Protein AF-A0AAQ0S5U0-F1 (afdb_monomer_lite)

Organism: NCBI:txid2282419

InterPro domains:
  IPR043073 Baseplate protein Gp16, domain D4 [G3DSA:3.55.50.50] (1-80)
  IPR048782 Phage tail base-plate attachment protein, C-terminal barrel domain [PF20955] (88-243)
  IPR048783 Phage tail base-plate attachment protein, C-terminal insertion domain [PF20953] (105-188)
  IPR048784 Phage tail base-plate attachment protein, N0 domain [PF20954] (1-86)

Sequence (246 aa):
NSGIINYLIDPNKNNLMSYGYFFDSSIFAGKATINRKAETSSAHDVAKRIFSKVQFQPTTTIQHAPSETDPRNLLFINFASRNWNRKRITTRVDIKQSVTMDTETIVERSAYNFAVVFVKNKATDDYTDPPKMYTAKNNGDVIDYSTYHGDGTDLPDVRTTKTLFYDRDDHGNPPELSTIKVEISPSTIVTRLFFNQNELFPLYVNDLVDIWYEGKLYSGYIADRVKTEFNDRLIFVGSGDKPNVI

Structure (mmCIF, N/CA/C/O backbone):
data_AF-A0AAQ0S5U0-F1
#
_entry.id   AF-A0AAQ0S5U0-F1
#
loop_
_atom_site.group_PDB
_atom_site.id
_atom_site.type_symbol
_atom_site.label_atom_id
_atom_site.label_alt_id
_atom_site.label_comp_id
_atom_site.label_asym_id
_atom_site.label_entity_id
_atom_site.label_seq_id
_atom_site.pdbx_PDB_ins_code
_atom_site.Cartn_x
_atom_site.Cartn_y
_atom_site.Cartn_z
_atom_site.occupancy
_atom_site.B_iso_or_equiv
_atom_site.auth_seq_id
_atom_site.auth_comp_id
_atom_site.auth_asym_id
_atom_site.auth_atom_id
_atom_site.pdbx_PDB_model_num
ATOM 1 N N . ASN A 1 1 ? 5.956 10.544 -4.839 1.00 94.12 1 ASN A N 1
ATOM 2 C CA . ASN A 1 1 ? 4.486 10.454 -4.674 1.00 94.12 1 ASN A CA 1
ATOM 3 C C . ASN A 1 1 ? 3.805 11.814 -4.769 1.00 94.12 1 ASN A C 1
ATOM 5 O O . ASN A 1 1 ? 2.781 11.898 -5.432 1.00 94.12 1 ASN A O 1
ATOM 9 N N . SER A 1 2 ? 4.384 12.873 -4.189 1.00 94.81 2 SER A N 1
ATOM 10 C CA . SER A 1 2 ? 3.817 14.236 -4.186 1.00 94.81 2 SER A CA 1
ATOM 11 C C . SER A 1 2 ? 3.354 14.733 -5.567 1.00 94.81 2 SER A C 1
ATOM 13 O O . SER A 1 2 ? 2.211 15.149 -5.711 1.00 94.81 2 SER A O 1
ATOM 15 N N . GLY A 1 3 ? 4.164 14.558 -6.622 1.00 96.75 3 GLY A N 1
ATOM 16 C CA . GLY A 1 3 ? 3.761 14.945 -7.984 1.00 96.75 3 GLY A CA 1
ATOM 17 C C . GLY A 1 3 ? 2.465 14.281 -8.477 1.00 96.75 3 GLY A C 1
ATOM 18 O O . GLY A 1 3 ? 1.673 14.923 -9.160 1.00 96.75 3 GLY A O 1
ATOM 19 N N . ILE A 1 4 ? 2.202 13.029 -8.083 1.00 96.94 4 ILE A N 1
ATOM 20 C CA . ILE A 1 4 ? 0.953 12.337 -8.429 1.00 96.94 4 ILE A CA 1
ATOM 21 C C . ILE A 1 4 ? -0.210 12.870 -7.585 1.00 96.94 4 ILE A C 1
ATOM 23 O O . ILE A 1 4 ? -1.289 13.080 -8.124 1.00 96.94 4 ILE A O 1
ATOM 27 N N . ILE A 1 5 ? -0.006 13.139 -6.292 1.00 97.75 5 ILE A N 1
ATOM 28 C CA . ILE A 1 5 ? -1.049 13.715 -5.424 1.00 97.75 5 ILE A CA 1
ATOM 29 C C . ILE A 1 5 ? -1.490 15.090 -5.938 1.00 97.75 5 ILE A C 1
ATOM 31 O O . ILE A 1 5 ? -2.686 15.325 -6.091 1.00 97.75 5 ILE A O 1
ATOM 35 N N . ASN A 1 6 ? -0.539 15.951 -6.306 1.00 96.94 6 ASN A N 1
ATOM 36 C CA . ASN A 1 6 ? -0.829 17.266 -6.883 1.00 96.94 6 ASN A CA 1
ATOM 37 C C . ASN A 1 6 ? -1.562 17.149 -8.227 1.00 96.94 6 ASN A C 1
ATOM 39 O O . ASN A 1 6 ? -2.394 17.987 -8.560 1.00 96.94 6 ASN A O 1
ATOM 43 N N . TYR A 1 7 ? -1.263 16.108 -9.010 1.00 97.38 7 TYR A N 1
ATOM 44 C CA . TYR A 1 7 ? -1.996 15.827 -10.239 1.00 97.38 7 TYR A CA 1
ATOM 45 C C . TYR A 1 7 ? -3.428 15.340 -9.962 1.00 97.38 7 TYR A C 1
ATOM 47 O O . TYR A 1 7 ? -4.340 15.763 -10.669 1.00 97.38 7 TYR A O 1
ATOM 55 N N . LEU A 1 8 ? -3.627 14.482 -8.957 1.00 97.00 8 LEU A N 1
ATOM 56 C CA . LEU A 1 8 ? -4.920 13.882 -8.610 1.00 97.00 8 LEU A CA 1
ATOM 57 C C . LEU A 1 8 ? -5.897 14.866 -7.951 1.00 97.00 8 LEU A C 1
ATOM 59 O O . LEU A 1 8 ? -7.104 14.743 -8.148 1.00 97.00 8 LEU A O 1
ATOM 63 N N . ILE A 1 9 ? -5.413 15.812 -7.145 1.00 97.25 9 ILE A N 1
ATOM 64 C CA . ILE A 1 9 ? -6.266 16.743 -6.393 1.00 97.25 9 ILE A CA 1
ATOM 65 C C . ILE A 1 9 ? -6.198 18.123 -7.043 1.00 97.25 9 ILE A C 1
ATOM 67 O O . ILE A 1 9 ? -5.406 18.978 -6.654 1.00 97.25 9 ILE A O 1
ATOM 71 N N . ASP A 1 10 ? -7.039 18.320 -8.056 1.00 97.75 10 ASP A N 1
ATOM 72 C CA . ASP A 1 10 ? -7.091 19.545 -8.847 1.00 97.75 10 ASP A CA 1
ATOM 73 C C . ASP A 1 10 ? -8.544 19.843 -9.260 1.00 97.75 10 ASP A C 1
ATOM 75 O O . ASP A 1 10 ? -9.128 19.087 -10.048 1.00 97.75 10 ASP A O 1
ATOM 79 N N . PRO A 1 11 ? -9.148 20.936 -8.760 1.00 97.19 11 PRO A N 1
ATOM 80 C CA . PRO A 1 11 ? -10.531 21.284 -9.076 1.00 97.19 11 PRO A CA 1
ATOM 81 C C . PRO A 1 11 ? -10.760 21.612 -10.559 1.00 97.19 11 PRO A C 1
ATOM 83 O O . PRO A 1 11 ? -11.903 21.600 -10.998 1.00 97.19 11 PRO A O 1
ATOM 86 N N . ASN A 1 12 ? -9.709 21.870 -11.347 1.00 97.94 12 ASN A N 1
ATOM 87 C CA . ASN A 1 12 ? -9.843 22.127 -12.785 1.00 97.94 12 ASN A CA 1
ATOM 88 C C . ASN A 1 12 ? -9.962 20.842 -13.619 1.00 97.94 12 ASN A C 1
ATOM 90 O O . ASN A 1 12 ? -10.284 20.908 -14.803 1.00 97.94 12 ASN A O 1
ATOM 94 N N . LYS A 1 13 ? -9.670 19.679 -13.023 1.00 97.50 13 LYS A N 1
ATOM 95 C CA . LYS A 1 13 ? -9.747 18.364 -13.684 1.00 97.50 13 LYS A CA 1
ATOM 96 C C . LYS A 1 13 ? -10.803 17.456 -13.065 1.00 97.50 13 LYS A C 1
ATOM 98 O O . LYS A 1 13 ? -11.328 16.579 -13.745 1.00 97.50 13 LYS A O 1
ATOM 103 N N . ASN A 1 14 ? -11.068 17.621 -11.773 1.00 97.62 14 ASN A N 1
ATOM 104 C CA . ASN A 1 14 ? -11.915 16.715 -11.015 1.00 97.62 14 ASN A CA 1
ATOM 105 C C . ASN A 1 14 ? -13.404 17.011 -11.212 1.00 97.62 14 ASN A C 1
ATOM 107 O O . ASN A 1 14 ? -13.822 18.159 -11.316 1.00 97.62 14 ASN A O 1
ATOM 111 N N . ASN A 1 15 ? -14.222 15.958 -11.159 1.00 98.25 15 ASN A N 1
ATOM 112 C CA . ASN A 1 15 ? -15.683 16.078 -11.231 1.00 98.25 15 ASN A CA 1
ATOM 113 C C . ASN A 1 15 ? -16.298 16.770 -10.000 1.00 98.25 15 ASN A C 1
ATOM 115 O O . ASN A 1 15 ? -17.442 17.213 -10.058 1.00 98.25 15 ASN A O 1
ATOM 119 N N . LEU A 1 16 ? -15.576 16.810 -8.875 1.00 97.94 16 LEU A N 1
ATOM 120 C CA . LEU A 1 16 ? -16.024 17.403 -7.616 1.00 97.94 16 LEU A CA 1
ATOM 121 C C . LEU A 1 16 ? -15.050 18.494 -7.171 1.00 97.94 16 LEU A C 1
ATOM 123 O O . LEU A 1 16 ? -13.833 18.349 -7.299 1.00 97.94 16 LEU A O 1
ATOM 127 N N . MET A 1 17 ? -15.607 19.572 -6.619 1.00 98.06 17 MET A N 1
ATOM 128 C CA . MET A 1 17 ? -14.847 20.734 -6.170 1.00 98.06 17 MET A CA 1
ATOM 129 C C . MET A 1 17 ? -14.025 20.425 -4.914 1.00 98.06 17 MET A C 1
ATOM 131 O O . MET A 1 17 ? -14.484 19.734 -4.006 1.00 98.06 17 MET A O 1
ATOM 135 N N . SER A 1 18 ? -12.831 21.008 -4.835 1.00 97.75 18 SER A N 1
ATOM 136 C CA . SER A 1 18 ? -11.982 21.001 -3.640 1.00 97.75 18 SER A CA 1
ATOM 137 C C . SER A 1 18 ? -11.177 22.295 -3.563 1.00 97.75 18 SER A C 1
ATOM 139 O O . SER A 1 18 ? -10.868 22.885 -4.597 1.00 97.75 18 SER A O 1
ATOM 141 N N . TYR A 1 19 ? -10.816 22.716 -2.353 1.00 98.00 19 TYR A N 1
ATOM 142 C CA . TYR A 1 19 ? -10.113 23.979 -2.096 1.00 98.00 19 TYR A CA 1
ATOM 143 C C . TYR A 1 19 ? -8.674 23.787 -1.609 1.00 98.00 19 TYR A C 1
ATOM 145 O O . TYR A 1 19 ? -7.991 24.759 -1.297 1.00 98.00 19 TYR A O 1
ATOM 153 N N . GLY A 1 20 ? -8.205 22.543 -1.543 1.00 96.38 20 GLY A N 1
ATOM 154 C CA . GLY A 1 20 ? -6.841 22.215 -1.155 1.00 96.38 20 GLY A CA 1
ATOM 155 C C . GLY A 1 20 ? -6.729 20.841 -0.513 1.00 96.38 20 GLY A C 1
ATOM 156 O O . GLY A 1 20 ? -7.718 20.117 -0.345 1.00 96.38 20 GLY A O 1
ATOM 157 N N . TYR A 1 21 ? -5.501 20.500 -0.145 1.00 97.81 21 TYR A N 1
ATOM 158 C CA . TYR A 1 21 ? -5.180 19.274 0.565 1.00 97.81 21 TYR A CA 1
ATOM 159 C C . TYR A 1 21 ? -4.081 19.499 1.603 1.00 97.81 21 TYR A C 1
ATOM 161 O O . TYR A 1 21 ? -3.202 20.338 1.408 1.00 97.81 21 TYR A O 1
ATOM 169 N N . PHE A 1 22 ? -4.126 18.735 2.695 1.00 97.94 22 PHE A N 1
ATOM 170 C CA . PHE A 1 22 ? -3.207 18.875 3.827 1.00 97.94 22 PHE A CA 1
ATOM 171 C C . PHE A 1 22 ? -2.575 17.540 4.212 1.00 97.94 22 PHE A C 1
ATOM 173 O O . PHE A 1 22 ? -3.263 16.523 4.335 1.00 97.94 22 PHE A O 1
ATOM 180 N N . PHE A 1 23 ? -1.258 17.556 4.414 1.00 97.56 23 PHE A N 1
ATOM 181 C CA . PHE A 1 23 ? -0.460 16.418 4.861 1.00 97.56 23 PHE A CA 1
ATOM 182 C C . PHE A 1 23 ? 0.926 16.875 5.338 1.00 97.56 23 PHE A C 1
ATOM 184 O O . PHE A 1 23 ? 1.379 17.963 4.977 1.00 97.56 23 PHE A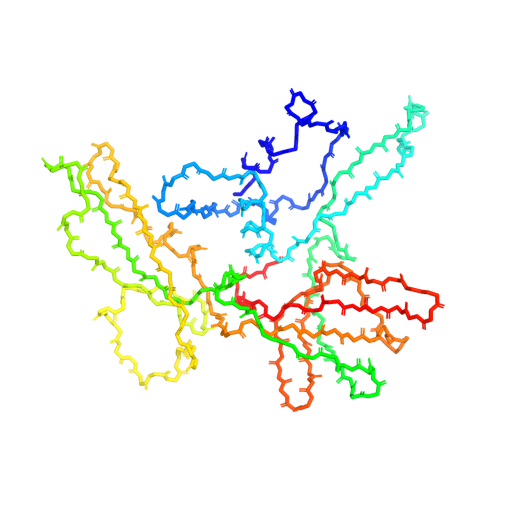 O 1
ATOM 191 N N . ASP A 1 24 ? 1.626 16.024 6.090 1.00 96.81 24 ASP A N 1
ATOM 192 C CA . ASP A 1 24 ? 3.071 16.166 6.303 1.00 96.81 24 ASP A CA 1
ATOM 193 C C . ASP A 1 24 ? 3.817 15.794 5.012 1.00 96.81 24 ASP A C 1
ATOM 195 O O . ASP A 1 24 ? 3.641 14.700 4.466 1.00 96.81 24 ASP A O 1
ATOM 199 N N . SER A 1 25 ? 4.640 16.713 4.496 1.00 95.31 25 SER A N 1
ATOM 200 C CA . SER A 1 25 ? 5.341 16.556 3.217 1.00 95.31 25 SER A CA 1
ATOM 201 C C . SER A 1 25 ? 6.229 15.313 3.158 1.00 95.31 25 SER A C 1
ATOM 203 O O . SER A 1 25 ? 6.391 14.737 2.076 1.00 95.31 25 SER A O 1
ATOM 205 N N . SER A 1 26 ? 6.744 14.860 4.304 1.00 95.75 26 SER A N 1
ATOM 206 C CA . SER A 1 26 ? 7.564 13.654 4.415 1.00 95.75 26 SER A CA 1
ATOM 207 C C . SER A 1 26 ? 6.836 12.401 3.913 1.00 95.75 26 SER A C 1
ATOM 209 O O . SER A 1 26 ? 7.453 11.580 3.231 1.00 95.75 26 SER A O 1
ATOM 211 N N . ILE A 1 27 ? 5.516 12.302 4.124 1.00 94.44 27 ILE A N 1
ATOM 212 C CA . ILE A 1 27 ? 4.680 11.151 3.734 1.00 94.44 27 ILE A CA 1
ATOM 213 C C . ILE A 1 27 ? 4.770 10.884 2.223 1.00 94.44 27 ILE A C 1
ATOM 215 O O . ILE A 1 27 ? 4.840 9.737 1.778 1.00 94.44 27 ILE A O 1
ATOM 219 N N . PHE A 1 28 ? 4.800 11.943 1.407 1.00 97.25 28 PHE A N 1
ATOM 220 C CA . PHE A 1 28 ? 4.769 11.835 -0.056 1.00 97.25 28 PHE A CA 1
ATOM 221 C C . PHE A 1 28 ? 6.089 12.199 -0.754 1.00 97.25 28 PHE A C 1
ATOM 223 O O . PHE A 1 28 ? 6.147 12.166 -1.995 1.00 97.25 28 PHE A O 1
ATOM 230 N N . ALA A 1 29 ? 7.146 12.491 0.011 1.00 94.88 29 ALA A N 1
ATOM 231 C CA . ALA A 1 29 ? 8.473 12.841 -0.499 1.00 94.88 29 ALA A CA 1
ATOM 232 C C . ALA A 1 29 ? 9.180 11.672 -1.213 1.00 94.88 29 ALA A C 1
ATOM 234 O O . ALA A 1 29 ? 9.981 11.893 -2.119 1.00 94.88 29 ALA A O 1
ATOM 235 N N . GLY A 1 30 ? 8.859 10.423 -0.855 1.00 91.12 30 GLY A N 1
ATOM 236 C CA . GLY A 1 30 ? 9.455 9.229 -1.462 1.00 91.12 30 GLY A CA 1
ATOM 237 C C . GLY A 1 30 ? 9.157 9.056 -2.961 1.00 91.12 30 GLY A C 1
ATOM 238 O O . GLY A 1 30 ? 8.178 9.595 -3.500 1.00 91.12 30 GLY A O 1
ATOM 239 N N . LYS A 1 31 ? 9.990 8.250 -3.641 1.00 93.94 31 LYS A N 1
ATOM 240 C CA . LYS A 1 31 ? 9.781 7.862 -5.048 1.00 93.94 31 LYS A CA 1
ATOM 241 C C . LYS A 1 31 ? 8.405 7.211 -5.229 1.00 93.94 31 LYS A C 1
ATOM 243 O O . LYS A 1 31 ? 7.930 6.475 -4.366 1.00 93.94 31 LYS A O 1
ATOM 248 N N . ALA A 1 32 ? 7.754 7.530 -6.345 1.00 94.19 32 ALA A N 1
ATOM 249 C CA . ALA A 1 32 ? 6.491 6.902 -6.712 1.00 94.19 32 ALA A CA 1
ATOM 250 C C . ALA A 1 32 ? 6.722 5.522 -7.329 1.00 94.19 32 ALA A C 1
ATOM 252 O O . ALA A 1 32 ? 7.745 5.295 -7.971 1.00 94.19 32 ALA A O 1
ATOM 253 N N . THR A 1 33 ? 5.746 4.636 -7.153 1.00 95.06 33 THR A N 1
ATOM 254 C CA . THR A 1 33 ? 5.711 3.332 -7.816 1.00 95.06 33 THR A CA 1
ATOM 255 C C . THR A 1 33 ? 5.052 3.429 -9.190 1.00 95.06 33 THR A C 1
ATOM 257 O O . THR A 1 33 ? 4.113 4.214 -9.388 1.00 95.06 33 THR A O 1
ATOM 260 N N . ILE A 1 34 ? 5.519 2.620 -10.138 1.00 96.12 34 ILE A N 1
ATOM 261 C CA . ILE A 1 34 ? 5.019 2.606 -11.515 1.00 96.12 34 ILE A CA 1
ATOM 262 C C . ILE A 1 34 ? 3.640 1.945 -11.623 1.00 96.12 34 ILE A C 1
ATOM 264 O O . ILE A 1 34 ? 3.176 1.222 -10.735 1.00 96.12 34 ILE A O 1
ATOM 268 N N . ASN A 1 35 ? 2.963 2.205 -12.739 1.00 96.25 35 ASN A N 1
ATOM 269 C CA . ASN A 1 35 ? 1.718 1.528 -13.075 1.00 96.25 35 ASN A CA 1
ATOM 270 C C . ASN A 1 35 ? 1.965 0.066 -13.454 1.00 96.25 35 ASN A C 1
ATOM 272 O O . ASN A 1 35 ? 3.049 -0.316 -13.901 1.00 96.25 35 ASN A O 1
ATOM 276 N N . ARG A 1 36 ? 0.926 -0.762 -13.297 1.00 90.50 36 ARG A N 1
ATOM 277 C CA . ARG A 1 36 ? 0.967 -2.151 -13.766 1.00 90.50 36 ARG A CA 1
ATOM 278 C C . ARG A 1 36 ? 1.248 -2.146 -15.272 1.00 90.50 36 ARG A C 1
ATOM 280 O O . ARG A 1 36 ? 0.669 -1.341 -15.993 1.00 90.50 36 ARG A O 1
ATOM 287 N N . LYS A 1 37 ? 2.158 -3.024 -15.713 1.00 94.62 37 LYS A N 1
ATOM 288 C CA . LYS A 1 37 ? 2.575 -3.170 -17.122 1.00 94.62 37 LYS A CA 1
ATOM 289 C C . LYS A 1 37 ? 3.156 -1.905 -17.778 1.00 94.62 37 LYS A C 1
ATOM 291 O O . LYS A 1 37 ? 3.261 -1.866 -18.992 1.00 94.62 37 LYS A O 1
ATOM 296 N N . ALA A 1 38 ? 3.522 -0.888 -16.991 1.00 92.94 38 ALA A N 1
ATOM 297 C CA . ALA A 1 38 ? 3.920 0.429 -17.499 1.00 92.94 38 ALA A CA 1
ATOM 298 C C . ALA A 1 38 ? 2.858 1.111 -18.396 1.00 92.94 38 ALA A C 1
ATOM 300 O O . ALA A 1 38 ? 3.182 1.964 -19.215 1.00 92.94 38 ALA A O 1
ATOM 301 N N . GLU A 1 39 ? 1.578 0.777 -18.207 1.00 94.75 39 GLU A N 1
ATOM 302 C CA . GLU A 1 39 ? 0.463 1.336 -18.979 1.00 94.75 39 GLU A CA 1
ATOM 303 C C . GLU A 1 39 ? -0.160 2.567 -18.296 1.00 94.75 39 GLU A C 1
ATOM 305 O O . GLU A 1 39 ? 0.012 2.828 -17.096 1.00 94.75 39 GLU A O 1
ATOM 310 N N . THR A 1 40 ? -0.959 3.323 -19.050 1.00 96.38 40 THR A N 1
ATOM 311 C CA . THR A 1 40 ? -1.879 4.306 -18.469 1.00 96.38 40 THR A CA 1
ATOM 312 C C . THR A 1 40 ? -2.874 3.589 -17.553 1.00 96.38 40 THR A C 1
ATOM 314 O O . THR A 1 40 ? -3.468 2.581 -17.921 1.00 96.38 40 THR A O 1
ATOM 317 N N . SER A 1 41 ? -3.054 4.093 -16.333 1.00 96.44 41 SER A N 1
ATOM 318 C CA . SER A 1 41 ? -3.968 3.524 -15.336 1.00 96.44 41 SER A CA 1
ATOM 319 C C . SER A 1 41 ? -4.965 4.572 -14.862 1.00 96.44 41 SER A C 1
ATOM 321 O O . SER A 1 41 ? -4.708 5.773 -14.958 1.00 96.44 41 SER A O 1
ATOM 323 N N . SER A 1 42 ? -6.092 4.114 -14.319 1.00 96.81 42 SER A N 1
ATOM 324 C CA . SER A 1 42 ? -7.088 5.010 -13.740 1.00 96.81 42 SER A CA 1
ATOM 325 C C . SER A 1 42 ? -6.523 5.759 -12.524 1.00 96.81 42 SER A C 1
ATOM 327 O O . SER A 1 42 ? -5.707 5.226 -11.765 1.00 96.81 42 SER A O 1
ATOM 329 N N . ALA A 1 43 ? -6.999 6.987 -12.299 1.00 96.69 43 ALA A N 1
ATOM 330 C CA . ALA A 1 43 ? -6.691 7.755 -11.092 1.00 96.69 43 ALA A CA 1
ATOM 331 C C . ALA A 1 43 ? -7.004 6.959 -9.811 1.00 96.69 43 ALA A C 1
ATOM 333 O O . ALA A 1 43 ? -6.236 7.000 -8.852 1.00 96.69 43 ALA A O 1
ATOM 334 N N . HIS A 1 44 ? -8.092 6.182 -9.833 1.00 97.00 44 HIS A N 1
ATOM 335 C CA . HIS A 1 44 ? -8.511 5.306 -8.742 1.00 97.00 44 HIS A CA 1
ATOM 336 C C . HIS A 1 44 ? -7.438 4.266 -8.381 1.00 97.00 44 HIS A C 1
ATOM 338 O O . HIS A 1 44 ? -7.036 4.168 -7.221 1.00 97.00 44 HIS A O 1
ATOM 344 N N . ASP A 1 45 ? -6.927 3.527 -9.367 1.00 95.69 45 ASP A N 1
ATOM 345 C CA . ASP A 1 45 ? -5.951 2.457 -9.127 1.00 95.69 45 ASP A CA 1
ATOM 346 C C . ASP A 1 45 ? -4.594 3.004 -8.679 1.00 95.69 45 ASP A C 1
ATOM 348 O O . ASP A 1 45 ? -3.929 2.431 -7.811 1.00 95.69 45 ASP A O 1
ATOM 352 N N . VAL A 1 46 ? -4.182 4.137 -9.256 1.00 95.44 46 VAL A N 1
ATOM 353 C CA . VAL A 1 46 ? -2.946 4.824 -8.869 1.00 95.44 46 VAL A CA 1
ATOM 354 C C . VAL A 1 46 ? -3.045 5.352 -7.440 1.00 95.44 46 VAL A C 1
ATOM 356 O O . VAL A 1 46 ? -2.124 5.136 -6.653 1.00 95.44 46 VAL A O 1
ATOM 359 N N . ALA A 1 47 ? -4.166 5.982 -7.079 1.00 96.56 47 ALA A N 1
ATOM 360 C CA . ALA A 1 47 ? -4.399 6.479 -5.728 1.00 96.56 47 ALA A CA 1
ATOM 361 C C . ALA A 1 47 ? -4.375 5.335 -4.706 1.00 96.56 47 ALA A C 1
ATOM 363 O O . ALA A 1 47 ? -3.601 5.397 -3.753 1.00 96.56 47 ALA A O 1
ATOM 364 N N . LYS A 1 48 ? -5.114 4.240 -4.953 1.00 96.81 48 LYS A N 1
ATOM 365 C CA . LYS A 1 48 ? -5.091 3.046 -4.089 1.00 96.81 48 LYS A CA 1
ATOM 366 C C . LYS A 1 48 ? -3.674 2.520 -3.879 1.00 96.81 48 LYS A C 1
ATOM 368 O O . LYS A 1 48 ? -3.282 2.269 -2.744 1.00 96.81 48 LYS A O 1
ATOM 373 N N . ARG A 1 49 ? -2.881 2.408 -4.950 1.00 95.88 49 ARG A N 1
ATOM 374 C CA . ARG A 1 49 ? -1.484 1.956 -4.866 1.00 95.88 49 ARG A CA 1
ATOM 375 C C . ARG A 1 49 ? -0.633 2.870 -3.983 1.00 95.88 49 ARG A C 1
ATOM 377 O O . ARG A 1 49 ? 0.132 2.372 -3.159 1.00 95.88 49 ARG A O 1
ATOM 384 N N . ILE A 1 50 ? -0.756 4.187 -4.148 1.00 96.88 50 ILE A N 1
ATOM 385 C CA . ILE A 1 50 ? -0.011 5.159 -3.338 1.00 96.88 50 ILE A CA 1
ATOM 386 C C . ILE A 1 50 ? -0.436 5.057 -1.874 1.00 96.88 50 ILE A C 1
ATOM 388 O O . ILE A 1 50 ? 0.427 4.948 -1.011 1.00 96.88 50 ILE A O 1
ATOM 392 N N . PHE A 1 51 ? -1.739 5.040 -1.598 1.00 98.00 51 PHE A N 1
ATOM 393 C CA . PHE A 1 51 ? -2.298 5.002 -0.244 1.00 98.00 51 PHE A CA 1
ATOM 394 C C . PHE A 1 51 ? -1.899 3.738 0.512 1.00 98.00 51 PHE A C 1
ATOM 396 O O . PHE A 1 51 ? -1.507 3.822 1.674 1.00 98.00 51 PHE A O 1
ATOM 403 N N . SER A 1 52 ? -1.892 2.584 -0.160 1.00 95.25 52 SER A N 1
ATOM 404 C CA . SER A 1 52 ? -1.336 1.351 0.399 1.00 95.25 52 SER A CA 1
ATOM 405 C C . SER A 1 52 ? 0.153 1.488 0.716 1.00 95.25 52 SER A C 1
ATOM 407 O O . SER A 1 52 ? 0.584 1.054 1.780 1.00 95.25 52 SER A O 1
ATOM 409 N N . LYS A 1 53 ? 0.940 2.127 -0.163 1.00 95.38 53 LYS A N 1
ATOM 410 C CA . LYS A 1 53 ? 2.388 2.280 0.038 1.00 95.38 53 LYS A CA 1
ATOM 411 C C . LYS A 1 53 ? 2.743 3.251 1.165 1.00 95.38 53 LYS A C 1
ATOM 413 O O . LYS A 1 53 ? 3.691 2.994 1.896 1.00 95.38 53 LYS A O 1
ATOM 418 N N . VAL A 1 54 ? 2.005 4.352 1.311 1.00 97.19 54 VAL A N 1
ATOM 419 C CA . VAL A 1 54 ? 2.228 5.330 2.394 1.00 97.19 54 VAL A CA 1
ATOM 420 C C . VAL A 1 54 ? 1.445 4.999 3.671 1.00 97.19 54 VAL A C 1
ATOM 422 O O . VAL A 1 54 ? 1.633 5.641 4.702 1.00 97.19 54 VAL A O 1
ATOM 425 N N . GLN A 1 55 ? 0.568 3.993 3.620 1.00 98.19 55 GLN A N 1
ATOM 426 C CA . GLN A 1 55 ? -0.327 3.586 4.705 1.00 98.19 55 GLN A CA 1
ATOM 427 C C . GLN A 1 55 ? -1.190 4.737 5.248 1.00 98.19 55 GLN A C 1
ATOM 429 O O . GLN A 1 55 ? -1.275 4.941 6.457 1.00 98.19 55 GLN A O 1
ATOM 434 N N . PHE A 1 56 ? -1.803 5.512 4.358 1.00 98.50 56 PHE A N 1
ATOM 435 C CA . PHE A 1 56 ? -2.728 6.595 4.698 1.00 98.50 56 PHE A CA 1
ATOM 436 C C . PHE A 1 56 ? -3.922 6.555 3.751 1.00 98.50 56 PHE A C 1
ATOM 438 O O . PHE A 1 56 ? -3.732 6.467 2.541 1.00 98.50 56 PHE A O 1
ATOM 445 N N . GLN A 1 57 ? -5.132 6.685 4.291 1.00 98.44 57 GLN A N 1
ATOM 446 C CA . GLN A 1 57 ? -6.345 6.936 3.521 1.00 98.44 57 GLN A CA 1
ATOM 447 C C . GLN A 1 57 ? -6.743 8.418 3.602 1.00 98.44 57 GLN A C 1
ATOM 449 O O . GLN A 1 57 ? -6.555 9.051 4.651 1.00 98.44 57 GLN A O 1
ATOM 454 N N . PRO A 1 58 ? -7.277 8.990 2.507 1.00 98.44 58 PRO A N 1
ATOM 455 C CA . PRO A 1 58 ? -7.741 10.368 2.496 1.00 98.44 58 PRO A CA 1
ATOM 456 C C . PRO A 1 58 ? -9.020 10.528 3.325 1.00 98.44 58 PRO A C 1
ATOM 458 O O . PRO A 1 58 ? -9.924 9.697 3.256 1.00 98.44 58 PRO A O 1
ATOM 461 N N . THR A 1 59 ? -9.144 11.646 4.036 1.00 98.44 59 THR A N 1
ATOM 462 C CA . THR A 1 59 ? -10.399 12.078 4.666 1.00 98.44 59 THR A CA 1
ATOM 463 C C . THR A 1 59 ? -10.854 13.414 4.088 1.00 98.44 59 THR A C 1
ATOM 465 O O . THR A 1 59 ? -10.053 14.322 3.860 1.00 98.44 59 THR A O 1
ATOM 468 N N . THR A 1 60 ? -12.154 13.539 3.821 1.00 98.56 60 THR A N 1
ATOM 469 C CA . THR A 1 60 ? -12.743 14.790 3.324 1.00 98.56 60 THR A CA 1
ATOM 470 C C . THR A 1 60 ? -13.290 15.593 4.494 1.00 98.56 60 THR A C 1
ATOM 472 O O . THR A 1 60 ? -14.060 15.064 5.293 1.00 98.56 60 THR A O 1
ATOM 475 N N . THR A 1 61 ? -12.919 16.868 4.572 1.00 98.31 61 THR A N 1
ATOM 476 C CA . THR A 1 61 ? -13.345 17.776 5.643 1.00 98.31 61 THR A CA 1
ATOM 477 C C . THR A 1 61 ? -14.012 19.000 5.039 1.00 98.31 61 THR A C 1
ATOM 479 O O . THR A 1 61 ? -13.462 19.609 4.125 1.00 98.31 61 THR A O 1
ATOM 482 N N . ILE A 1 62 ? -15.174 19.373 5.576 1.00 98.25 62 ILE A N 1
ATOM 483 C CA . ILE A 1 62 ? -15.836 20.649 5.295 1.00 98.25 62 ILE A CA 1
ATOM 484 C C . ILE A 1 62 ? -15.642 21.536 6.520 1.00 98.25 62 ILE A C 1
ATOM 486 O O . ILE A 1 62 ? -15.972 21.127 7.634 1.00 98.25 62 ILE A O 1
ATOM 490 N N . GLN A 1 63 ? -15.083 22.725 6.326 1.00 96.50 63 GLN A N 1
ATOM 491 C CA . GLN A 1 63 ? -14.778 23.651 7.411 1.00 96.50 63 GLN A CA 1
ATOM 492 C C . GLN A 1 63 ? -14.836 25.093 6.909 1.00 96.50 63 GLN A C 1
ATOM 494 O O . GLN A 1 63 ? -14.418 25.385 5.789 1.00 96.50 63 GLN A O 1
ATOM 499 N N . HIS A 1 64 ? -15.281 26.014 7.764 1.00 97.19 64 HIS A N 1
ATOM 500 C CA . HIS A 1 64 ? -15.015 27.433 7.536 1.00 97.19 64 HIS A CA 1
ATOM 501 C C . HIS A 1 64 ? -13.509 27.685 7.531 1.00 97.19 64 HIS A C 1
ATOM 503 O O . HIS A 1 64 ? -12.759 27.021 8.256 1.00 97.19 64 HIS A O 1
ATOM 509 N N . ALA A 1 65 ? -13.061 28.634 6.714 1.00 96.50 65 ALA A N 1
ATOM 510 C CA . ALA A 1 65 ? -11.666 29.030 6.745 1.00 96.50 65 ALA A CA 1
ATOM 511 C C . ALA A 1 65 ? -11.295 29.481 8.177 1.00 96.50 65 ALA A C 1
ATOM 513 O O . ALA A 1 65 ? -12.063 30.198 8.817 1.00 96.50 65 ALA A O 1
ATOM 514 N N . PRO A 1 66 ? -10.148 29.038 8.720 1.00 94.62 66 PRO A N 1
ATOM 515 C CA . PRO A 1 66 ? -9.807 29.296 10.118 1.00 94.62 66 PRO A CA 1
ATOM 516 C C . PRO A 1 66 ? -9.404 30.754 10.381 1.00 94.62 66 PRO A C 1
ATOM 518 O O . PRO A 1 66 ? -9.380 31.178 11.531 1.00 94.62 66 PRO A O 1
ATOM 521 N N . SER A 1 67 ? -9.049 31.505 9.334 1.00 95.31 67 SER A N 1
ATOM 522 C CA . SER A 1 67 ? -8.716 32.924 9.444 1.00 95.31 67 SER A CA 1
ATOM 523 C C . SER A 1 67 ? -9.986 33.757 9.556 1.00 95.31 67 SER A C 1
ATOM 525 O O . SER A 1 67 ? -10.871 33.632 8.715 1.00 95.31 67 SER A O 1
ATOM 527 N N . GLU A 1 68 ? -10.027 34.693 10.505 1.00 95.31 68 GLU A N 1
ATOM 528 C CA . GLU A 1 68 ? -11.135 35.652 10.657 1.00 95.31 68 GLU A CA 1
ATOM 529 C C . GLU A 1 68 ? -11.347 36.530 9.409 1.00 95.31 68 GLU A C 1
ATOM 531 O O . GLU A 1 68 ? -12.411 37.115 9.220 1.00 95.31 68 GLU A O 1
ATOM 536 N N . THR A 1 69 ? -10.340 36.615 8.536 1.00 96.75 69 THR A N 1
ATOM 537 C CA . THR A 1 69 ? -10.387 37.387 7.289 1.00 96.75 69 THR A CA 1
ATOM 538 C C . THR A 1 69 ? -11.016 36.646 6.111 1.00 96.75 69 THR A C 1
ATOM 540 O O . THR A 1 69 ? -11.292 37.275 5.089 1.00 96.75 69 THR A O 1
ATOM 543 N N . ASP A 1 70 ? -11.231 35.332 6.214 1.00 96.31 70 ASP A N 1
ATOM 544 C CA . ASP A 1 70 ? -11.790 34.521 5.134 1.00 96.31 70 ASP A CA 1
ATOM 545 C C . ASP A 1 70 ? -13.157 33.956 5.555 1.00 96.31 70 ASP A C 1
ATOM 547 O O . ASP A 1 70 ? -13.228 32.998 6.321 1.00 96.31 70 ASP A O 1
ATOM 551 N N . PRO A 1 71 ? -14.273 34.523 5.068 1.00 96.44 71 PRO A N 1
ATOM 552 C CA . PRO A 1 71 ? -15.609 34.119 5.500 1.00 96.44 71 PRO A CA 1
ATOM 553 C C . PRO A 1 71 ? -16.114 32.842 4.806 1.00 96.44 71 PRO A C 1
ATOM 555 O O . PRO A 1 71 ? -17.267 32.451 4.999 1.00 96.44 71 PRO A O 1
ATOM 558 N N . ARG A 1 72 ? -15.317 32.213 3.932 1.00 97.56 72 ARG A N 1
ATOM 559 C CA . ARG A 1 72 ? -15.780 31.100 3.093 1.00 97.56 72 ARG A CA 1
ATOM 560 C C . ARG A 1 72 ? -15.930 29.803 3.890 1.00 97.56 72 ARG A C 1
ATOM 562 O O . ARG A 1 72 ? -15.130 29.488 4.768 1.00 97.56 72 ARG A O 1
ATOM 569 N N . ASN A 1 73 ? -16.910 28.995 3.488 1.00 97.56 73 ASN A N 1
ATOM 570 C CA . ASN A 1 73 ? -16.981 27.576 3.831 1.00 97.56 73 ASN A CA 1
ATOM 571 C C . ASN A 1 73 ? -16.248 26.762 2.753 1.00 97.56 73 ASN A C 1
ATOM 573 O O . ASN A 1 73 ? -16.539 26.912 1.565 1.00 97.56 73 ASN A O 1
ATOM 577 N N . LEU A 1 74 ? -15.282 25.940 3.156 1.00 98.00 74 LEU A N 1
ATOM 578 C CA . LEU A 1 74 ? -14.318 25.281 2.276 1.00 98.00 74 LEU A CA 1
ATOM 579 C C . LEU A 1 74 ? -14.361 23.756 2.445 1.00 98.00 74 LEU A C 1
ATOM 581 O O . LEU A 1 74 ? -14.833 23.232 3.452 1.00 98.00 74 LEU A O 1
ATOM 585 N N . LEU A 1 75 ? -13.843 23.046 1.442 1.00 98.50 75 LEU A N 1
ATOM 586 C CA . LEU A 1 75 ? -13.720 21.586 1.419 1.00 98.50 75 LEU A CA 1
ATOM 587 C C . LEU A 1 75 ? -12.277 21.186 1.121 1.00 98.50 75 LEU A C 1
ATOM 589 O O . LEU A 1 75 ? -11.701 21.634 0.127 1.00 98.50 75 LEU A O 1
ATOM 593 N N . PHE A 1 76 ? -11.722 20.302 1.947 1.00 98.25 76 PHE A N 1
ATOM 594 C CA . PHE A 1 76 ? -10.328 19.872 1.871 1.00 98.25 76 PHE A CA 1
ATOM 595 C C . PHE A 1 76 ? -10.174 18.353 1.914 1.00 98.25 76 PHE A C 1
ATOM 597 O O . PHE A 1 76 ? -10.954 17.659 2.569 1.00 98.25 76 PHE A O 1
ATOM 604 N N . ILE A 1 77 ? -9.119 17.855 1.266 1.00 98.62 77 ILE A N 1
ATOM 605 C CA . ILE A 1 77 ? -8.685 16.455 1.346 1.00 98.62 77 ILE A CA 1
ATOM 606 C C . ILE A 1 77 ? -7.499 16.346 2.309 1.00 98.62 77 ILE A C 1
ATOM 608 O O . ILE A 1 77 ? -6.523 17.078 2.181 1.00 98.62 77 ILE A O 1
ATOM 612 N N . ASN A 1 78 ? -7.546 15.431 3.270 1.00 98.38 78 ASN A N 1
ATOM 613 C CA . ASN A 1 78 ? -6.544 15.345 4.329 1.00 98.38 78 ASN A CA 1
ATOM 614 C C . ASN A 1 78 ? -5.897 13.964 4.366 1.00 98.38 78 ASN A C 1
ATOM 616 O O . ASN A 1 78 ? -6.585 12.948 4.314 1.00 98.38 78 ASN A O 1
ATOM 620 N N . PHE A 1 79 ? -4.579 13.935 4.544 1.00 98.44 79 PHE A N 1
ATOM 621 C CA . PHE A 1 79 ? -3.836 12.744 4.953 1.00 98.44 79 PHE A CA 1
ATOM 622 C C . PHE A 1 79 ? -3.238 13.031 6.326 1.00 98.44 79 PHE A C 1
ATOM 624 O O . PHE A 1 79 ? -2.071 13.390 6.468 1.00 98.44 79 PHE A O 1
ATOM 631 N N . ALA A 1 80 ? -4.101 12.955 7.336 1.00 98.00 80 ALA A N 1
ATOM 632 C CA . ALA A 1 80 ? -3.794 13.338 8.705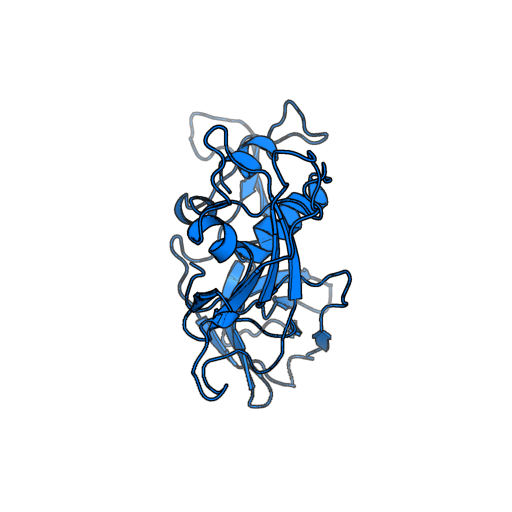 1.00 98.00 80 ALA A CA 1
ATOM 633 C C . ALA A 1 80 ? -4.022 12.169 9.666 1.00 98.00 80 ALA A C 1
ATOM 635 O O . ALA A 1 80 ? -4.818 11.267 9.399 1.00 98.00 80 ALA A O 1
ATOM 636 N N . SER A 1 81 ? -3.308 12.202 10.788 1.00 98.12 81 SER A N 1
ATOM 637 C CA . SER A 1 81 ? -3.457 11.270 11.905 1.00 98.12 81 SER A CA 1
ATOM 638 C C . SER A 1 81 ? -3.395 12.045 13.224 1.00 98.12 81 SER A C 1
ATOM 640 O O . SER A 1 81 ? -3.195 13.260 13.226 1.00 98.12 81 SER A O 1
ATOM 642 N N . ARG A 1 82 ? -3.512 11.352 14.362 1.00 97.31 82 ARG A N 1
ATOM 643 C CA . ARG A 1 82 ? -3.409 11.985 15.688 1.00 97.31 82 ARG A CA 1
ATOM 644 C C . ARG A 1 82 ? -2.049 12.647 15.972 1.00 97.31 82 ARG A C 1
ATOM 646 O O . ARG A 1 82 ? -1.960 13.475 16.870 1.00 97.31 82 ARG A O 1
ATOM 653 N N . ASN A 1 83 ? -0.990 12.266 15.253 1.00 97.50 83 ASN A N 1
ATOM 654 C CA . ASN A 1 83 ? 0.334 12.882 15.354 1.00 97.50 83 ASN A CA 1
ATOM 655 C C . ASN A 1 83 ? 0.767 13.396 13.974 1.00 97.50 83 ASN A C 1
ATOM 657 O O . ASN A 1 83 ? 0.542 12.713 12.976 1.00 97.50 83 ASN A O 1
ATOM 661 N N . TRP A 1 84 ? 1.436 14.553 13.932 1.00 96.25 84 TRP A N 1
ATOM 662 C CA . TRP A 1 84 ? 2.024 15.100 12.700 1.00 96.25 84 TRP A CA 1
ATOM 663 C C . TRP A 1 84 ? 3.042 14.124 12.088 1.00 96.25 84 TRP A C 1
ATOM 665 O O . TRP A 1 84 ? 2.836 13.617 10.992 1.00 96.25 84 TRP A O 1
ATOM 675 N N . ASN A 1 85 ? 4.050 13.747 12.882 1.00 97.06 85 ASN A N 1
ATOM 676 C CA . ASN A 1 85 ? 4.909 12.591 12.625 1.00 97.06 85 ASN A CA 1
ATOM 677 C C . ASN A 1 85 ? 4.331 11.384 13.368 1.00 97.06 85 ASN A C 1
ATOM 679 O O . ASN A 1 85 ? 4.251 11.416 14.605 1.00 97.06 85 ASN A O 1
ATOM 683 N N . ARG A 1 86 ? 3.902 10.333 12.659 1.00 97.50 86 ARG A N 1
ATOM 684 C CA . ARG A 1 86 ? 3.214 9.211 13.312 1.00 97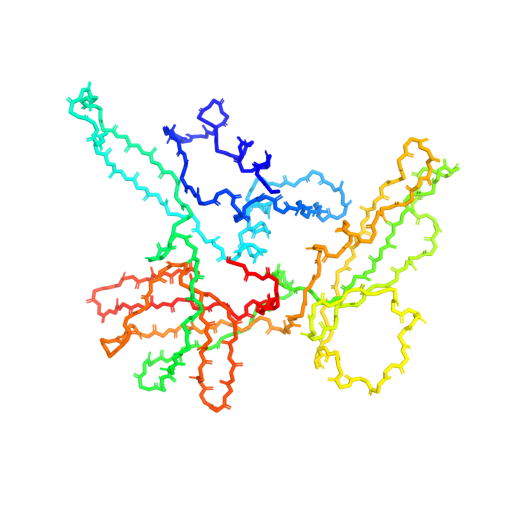.50 86 ARG A CA 1
ATOM 685 C C . ARG A 1 86 ? 4.131 8.495 14.294 1.00 97.50 86 ARG A C 1
ATOM 687 O O . ARG A 1 86 ? 5.332 8.345 14.094 1.00 97.50 86 ARG A O 1
ATOM 694 N N . LYS A 1 87 ? 3.524 8.009 15.372 1.00 97.56 87 LYS A N 1
ATOM 695 C CA . LYS A 1 87 ? 4.170 7.144 16.356 1.00 97.56 87 LYS A CA 1
ATOM 696 C C . LYS A 1 87 ? 3.401 5.840 16.386 1.00 97.56 87 LYS A C 1
ATOM 698 O O . LYS A 1 87 ? 2.194 5.857 16.622 1.00 97.56 87 LYS A O 1
ATOM 703 N N . ARG A 1 88 ? 4.099 4.735 16.121 1.00 98.06 88 ARG A N 1
ATOM 704 C CA . ARG A 1 88 ? 3.503 3.399 16.106 1.00 98.06 88 ARG A CA 1
ATOM 705 C C . ARG A 1 88 ? 2.912 3.076 17.474 1.00 98.06 88 ARG A C 1
ATOM 707 O O . ARG A 1 88 ? 3.605 3.169 18.484 1.00 98.06 88 ARG A O 1
ATOM 714 N N . ILE A 1 89 ? 1.644 2.692 17.493 1.00 98.44 89 ILE A N 1
ATOM 715 C CA . ILE A 1 89 ? 0.935 2.279 18.703 1.00 98.44 89 ILE A CA 1
ATOM 716 C C . ILE A 1 89 ? 0.951 0.758 18.761 1.00 98.44 89 ILE A C 1
ATOM 718 O O . ILE A 1 89 ? 0.401 0.107 17.877 1.00 98.44 89 ILE A O 1
ATOM 722 N N . THR A 1 90 ? 1.516 0.188 19.819 1.00 98.38 90 THR A N 1
ATOM 723 C CA . THR A 1 90 ? 1.361 -1.243 20.098 1.00 98.38 90 THR A CA 1
ATOM 724 C C . THR A 1 90 ? 0.158 -1.449 21.007 1.00 98.38 90 THR A C 1
ATOM 726 O O . THR A 1 90 ? 0.086 -0.855 22.080 1.00 98.38 90 THR A O 1
ATOM 729 N N . THR A 1 91 ? -0.793 -2.280 20.589 1.00 98.25 91 THR A N 1
ATOM 730 C CA . THR A 1 91 ? -2.014 -2.568 21.354 1.00 98.25 91 THR A CA 1
ATOM 731 C C . THR A 1 91 ? -2.467 -4.015 21.158 1.00 98.25 91 THR A C 1
ATOM 733 O O . THR A 1 91 ? -1.881 -4.764 20.375 1.00 98.25 91 THR A O 1
ATOM 736 N N . ARG A 1 92 ? -3.504 -4.431 21.886 1.00 98.12 92 ARG A N 1
ATOM 737 C CA . ARG A 1 92 ? -4.089 -5.770 21.803 1.00 98.12 92 ARG A CA 1
ATOM 738 C C . ARG A 1 92 ? -5.555 -5.680 21.400 1.00 98.12 92 ARG A C 1
ATOM 740 O O . ARG A 1 92 ? -6.335 -4.999 22.060 1.00 98.12 92 ARG A O 1
ATOM 747 N N . VAL A 1 93 ? -5.921 -6.422 20.361 1.00 98.19 93 VAL A N 1
ATOM 748 C CA . VAL A 1 93 ? -7.319 -6.682 20.007 1.00 98.19 93 VAL A CA 1
ATOM 749 C C . VAL A 1 93 ? -7.728 -8.011 20.634 1.00 98.19 93 VAL A C 1
ATOM 751 O O . VAL A 1 93 ? -6.955 -8.968 20.664 1.00 98.19 93 VAL A O 1
ATOM 754 N N . ASP A 1 94 ? -8.937 -8.061 21.179 1.00 97.56 94 ASP A N 1
ATOM 755 C CA . ASP A 1 94 ? -9.480 -9.238 21.850 1.00 97.56 94 ASP A CA 1
ATOM 756 C C . ASP A 1 94 ? -10.648 -9.855 21.073 1.00 97.56 94 ASP A C 1
ATOM 758 O O . ASP A 1 94 ? -11.394 -9.147 20.395 1.00 97.56 94 ASP A O 1
ATOM 762 N N . ILE A 1 95 ? -10.852 -11.166 21.223 1.00 96.69 95 ILE A N 1
ATOM 763 C CA . ILE A 1 95 ? -11.958 -11.898 20.595 1.00 96.69 95 ILE A CA 1
ATOM 764 C C . ILE A 1 95 ? -13.331 -11.295 20.941 1.00 96.69 95 ILE A C 1
ATOM 766 O O . ILE A 1 95 ? -14.224 -11.261 20.093 1.00 96.69 95 ILE A O 1
ATOM 770 N N . LYS A 1 96 ? -13.482 -10.701 22.138 1.00 97.00 96 LYS A N 1
ATOM 771 C CA . LYS A 1 96 ? -14.714 -10.015 22.561 1.00 97.00 96 LYS A CA 1
ATOM 772 C C . LYS A 1 96 ? -15.071 -8.798 21.701 1.00 97.00 96 LYS A C 1
ATOM 774 O O . LYS A 1 96 ? -16.215 -8.356 21.710 1.00 97.00 96 LYS A O 1
ATOM 779 N N . GLN A 1 97 ? -14.122 -8.252 20.935 1.00 98.00 97 GLN A N 1
ATOM 780 C CA . GLN A 1 97 ? -14.359 -7.128 20.022 1.00 98.00 97 GLN A CA 1
ATOM 781 C C . GLN A 1 97 ? -15.038 -7.557 18.709 1.00 98.00 97 GLN A C 1
ATOM 783 O O . GLN A 1 97 ? -15.083 -6.770 17.764 1.00 98.00 97 GLN A O 1
ATOM 788 N N . SER A 1 98 ? -15.598 -8.776 18.654 1.00 97.62 98 SER A N 1
ATOM 789 C CA . SER A 1 98 ? -16.340 -9.307 17.501 1.00 97.62 98 SER A CA 1
ATOM 790 C C . SER A 1 98 ? -15.504 -9.226 16.225 1.00 97.62 98 SER A C 1
ATOM 792 O O . SER A 1 98 ? -15.893 -8.592 15.238 1.00 97.62 98 SER A O 1
ATOM 794 N N . VAL A 1 99 ? -14.295 -9.779 16.301 1.00 98.31 99 VAL A N 1
ATOM 795 C CA . VAL A 1 99 ? -13.303 -9.654 15.237 1.00 98.31 99 VAL A CA 1
ATOM 796 C C . VAL A 1 99 ? -13.737 -10.474 14.027 1.00 98.31 99 VAL A C 1
ATOM 798 O O . VAL A 1 99 ? -14.057 -11.653 14.146 1.00 98.31 99 VAL A O 1
ATOM 801 N N . THR A 1 100 ? -13.723 -9.848 12.858 1.00 98.25 100 THR A N 1
ATOM 802 C CA . THR A 1 100 ? -13.730 -10.546 11.571 1.00 98.25 100 THR A CA 1
ATOM 803 C C . THR A 1 100 ? -12.325 -10.449 11.005 1.00 98.25 100 THR A C 1
ATOM 805 O O . THR A 1 100 ? -11.732 -9.370 11.014 1.00 98.25 100 THR A O 1
ATOM 808 N N . MET A 1 101 ? -11.787 -11.568 10.539 1.00 97.88 101 MET A N 1
ATOM 809 C CA . MET A 1 101 ? -10.463 -11.645 9.935 1.00 97.88 101 MET A CA 1
ATOM 810 C C . MET A 1 101 ? -10.615 -12.146 8.504 1.00 97.88 101 MET A C 1
ATOM 812 O O . MET A 1 101 ? -11.279 -13.156 8.275 1.00 97.88 101 MET A O 1
ATOM 816 N N . ASP A 1 102 ? -9.992 -11.450 7.561 1.00 97.19 102 ASP A N 1
ATOM 817 C CA . ASP A 1 102 ? -9.850 -11.907 6.183 1.00 97.19 102 ASP A CA 1
ATOM 818 C C . ASP A 1 102 ? -8.419 -11.680 5.679 1.00 97.19 102 ASP A C 1
ATOM 820 O O . ASP A 1 102 ? -7.551 -11.138 6.377 1.00 97.19 102 ASP A O 1
ATOM 824 N N . THR A 1 103 ? -8.165 -12.134 4.458 1.00 96.06 103 THR A N 1
ATOM 825 C CA . THR A 1 103 ? -6.937 -11.849 3.724 1.00 96.06 103 THR A CA 1
ATOM 826 C C . THR A 1 103 ? -7.288 -11.277 2.363 1.00 96.06 103 THR A C 1
ATOM 828 O O . THR A 1 103 ? -8.314 -11.619 1.774 1.00 96.06 103 THR A O 1
ATOM 831 N N . GLU A 1 104 ? -6.433 -10.395 1.848 1.00 93.25 104 GLU A N 1
ATOM 832 C CA . GLU A 1 104 ? -6.658 -9.816 0.525 1.00 93.25 104 GLU A CA 1
ATOM 833 C C . GLU A 1 104 ? -6.695 -10.899 -0.552 1.00 93.25 104 GLU A C 1
ATOM 835 O O . GLU A 1 104 ? -5.807 -11.756 -0.636 1.00 93.25 104 GLU A O 1
ATOM 840 N N . THR A 1 105 ? -7.680 -10.809 -1.444 1.00 93.38 105 THR A N 1
ATOM 841 C CA . THR A 1 105 ? -7.659 -11.609 -2.667 1.00 93.38 105 THR A CA 1
ATOM 842 C C . THR A 1 105 ? -6.472 -11.207 -3.549 1.00 93.38 105 THR A C 1
ATOM 844 O O . THR A 1 105 ? -5.905 -10.118 -3.433 1.00 93.38 105 THR A O 1
ATOM 847 N N . ILE A 1 106 ? -6.096 -12.066 -4.501 1.00 88.75 106 ILE A N 1
ATOM 848 C CA . ILE A 1 106 ? -4.994 -11.766 -5.431 1.00 88.75 106 ILE A CA 1
ATOM 849 C C . ILE A 1 106 ? -5.221 -10.472 -6.233 1.00 88.75 106 ILE A C 1
ATOM 851 O O . ILE A 1 106 ? -4.261 -9.779 -6.562 1.00 88.75 106 ILE A O 1
ATOM 855 N N . VAL A 1 107 ? -6.481 -10.127 -6.518 1.00 92.12 107 VAL A N 1
ATOM 856 C CA . VAL A 1 107 ? -6.858 -8.907 -7.249 1.00 92.12 107 VAL A CA 1
ATOM 857 C C . VAL A 1 107 ? -6.658 -7.663 -6.380 1.00 92.12 107 VAL A C 1
ATOM 859 O O . VAL A 1 107 ? -6.197 -6.630 -6.874 1.00 92.12 107 VAL A O 1
ATOM 862 N N . GLU A 1 108 ? -6.957 -7.775 -5.087 1.00 88.81 108 GLU A N 1
ATOM 863 C CA . GLU A 1 108 ? -6.822 -6.698 -4.105 1.00 88.81 108 GLU A CA 1
ATOM 864 C C . GLU A 1 108 ? -5.400 -6.516 -3.578 1.00 88.81 108 GLU A C 1
ATOM 866 O O . GLU A 1 108 ? -5.120 -5.472 -2.993 1.00 88.81 108 GLU A O 1
ATOM 871 N N . ARG A 1 109 ? -4.515 -7.501 -3.794 1.00 91.06 109 ARG A N 1
ATOM 872 C CA . ARG A 1 109 ? -3.166 -7.543 -3.222 1.00 91.06 109 ARG A CA 1
ATOM 873 C C . ARG A 1 109 ? -2.454 -6.195 -3.321 1.00 91.06 109 ARG A C 1
ATOM 875 O O . ARG A 1 109 ? -2.098 -5.728 -4.413 1.00 91.06 109 ARG A O 1
ATOM 882 N N . SER A 1 110 ? -2.188 -5.633 -2.149 1.00 91.75 110 SER A N 1
ATOM 883 C CA . SER A 1 110 ? -1.631 -4.296 -1.969 1.00 91.75 110 SER A CA 1
ATOM 884 C C . SER A 1 110 ? -0.172 -4.282 -1.498 1.00 91.75 110 SER A C 1
ATOM 886 O O . SER A 1 110 ? 0.490 -3.254 -1.636 1.00 91.75 110 SER A O 1
ATOM 888 N N . ALA A 1 111 ? 0.356 -5.417 -1.024 1.00 95.25 111 ALA A N 1
ATOM 889 C CA . ALA A 1 111 ? 1.749 -5.576 -0.608 1.00 95.25 111 ALA A CA 1
ATOM 890 C C . ALA A 1 111 ? 2.465 -6.690 -1.388 1.00 95.25 111 ALA A C 1
ATOM 892 O O . ALA A 1 111 ? 1.886 -7.731 -1.715 1.00 95.25 111 ALA A O 1
ATOM 893 N N . TYR A 1 112 ? 3.738 -6.445 -1.692 1.00 97.69 112 TYR A N 1
ATOM 894 C CA . TYR A 1 112 ? 4.609 -7.330 -2.460 1.00 97.69 112 TYR A CA 1
ATOM 895 C C . TYR A 1 112 ? 5.999 -7.301 -1.835 1.00 97.69 112 TYR A C 1
ATOM 897 O O . TYR A 1 112 ? 6.497 -6.226 -1.514 1.00 97.69 112 TYR A O 1
ATOM 905 N N . ASN A 1 113 ? 6.641 -8.453 -1.701 1.00 98.06 113 ASN A N 1
ATOM 906 C CA . ASN A 1 113 ? 7.987 -8.566 -1.132 1.00 98.06 113 ASN A CA 1
ATOM 907 C C . ASN A 1 113 ? 9.041 -9.055 -2.136 1.00 98.06 113 ASN A C 1
ATOM 909 O O . ASN A 1 113 ? 10.221 -9.155 -1.803 1.00 98.06 113 ASN A O 1
ATOM 913 N N . PHE A 1 114 ? 8.626 -9.326 -3.376 1.00 98.62 114 PHE A N 1
ATOM 914 C CA . PHE A 1 114 ? 9.494 -9.833 -4.429 1.00 98.62 114 PHE A CA 1
ATOM 915 C C . PHE A 1 114 ? 9.121 -9.234 -5.788 1.00 98.62 114 PHE A C 1
ATOM 917 O O . PHE A 1 114 ? 7.940 -9.111 -6.123 1.00 98.62 114 PHE A O 1
ATOM 924 N N . ALA A 1 115 ? 10.120 -8.889 -6.596 1.00 98.69 115 ALA A N 1
ATOM 925 C CA . ALA A 1 115 ? 9.931 -8.290 -7.911 1.00 98.69 115 ALA A CA 1
ATOM 926 C C . ALA A 1 115 ? 10.598 -9.116 -9.013 1.00 98.69 115 ALA A C 1
ATOM 928 O O . ALA A 1 115 ? 11.729 -9.574 -8.862 1.00 98.69 115 ALA A O 1
ATOM 929 N N . VAL A 1 116 ? 9.902 -9.254 -10.139 1.00 98.75 116 VAL A N 1
ATOM 930 C CA . VAL A 1 116 ? 10.436 -9.727 -11.422 1.00 98.75 116 VAL A CA 1
ATOM 931 C C . VAL A 1 116 ? 10.495 -8.521 -12.351 1.00 98.75 116 VAL A C 1
ATOM 933 O O . VAL A 1 116 ? 9.466 -7.901 -12.611 1.00 98.75 116 VAL A O 1
ATOM 936 N N . VAL A 1 117 ? 11.685 -8.150 -12.810 1.00 98.75 117 VAL A N 1
ATOM 937 C CA . VAL A 1 117 ? 11.934 -6.867 -13.474 1.00 98.75 117 VAL A CA 1
ATOM 938 C C . VAL A 1 117 ? 12.366 -7.088 -14.911 1.00 98.75 117 VAL A C 1
ATOM 940 O O . VAL A 1 117 ? 13.444 -7.624 -15.160 1.00 98.75 117 VAL A O 1
ATOM 943 N N . PHE A 1 118 ? 11.535 -6.624 -15.840 1.00 98.69 118 PHE A N 1
ATOM 944 C CA . PHE A 1 118 ? 11.850 -6.528 -17.258 1.00 98.69 118 PHE A CA 1
ATOM 945 C C . PHE A 1 118 ? 12.311 -5.112 -17.597 1.00 98.69 118 PHE A C 1
ATOM 947 O O . PHE A 1 118 ? 11.731 -4.122 -17.140 1.00 98.69 118 PHE A O 1
ATOM 954 N N . VAL A 1 119 ? 13.354 -5.026 -18.419 1.00 98.44 119 VAL A N 1
ATOM 955 C CA . VAL A 1 119 ? 13.900 -3.764 -18.923 1.00 98.44 119 VAL A CA 1
ATOM 956 C C . VAL A 1 119 ? 13.873 -3.818 -20.441 1.00 98.44 119 VAL A C 1
ATOM 958 O O . VAL A 1 119 ? 14.397 -4.767 -21.022 1.00 98.44 119 VAL A O 1
ATOM 961 N N . LYS A 1 120 ? 13.256 -2.818 -21.073 1.00 97.94 120 LYS A N 1
ATOM 962 C CA . LYS A 1 120 ? 13.114 -2.761 -22.527 1.00 97.94 120 LYS A CA 1
ATOM 963 C C . LYS A 1 120 ? 14.488 -2.756 -23.196 1.00 97.94 120 LYS A C 1
ATOM 965 O O . LYS A 1 120 ? 15.379 -1.982 -22.822 1.00 97.94 120 LYS A O 1
ATOM 970 N N . ASN A 1 121 ? 14.671 -3.627 -24.180 1.00 97.38 121 ASN A N 1
ATOM 971 C CA . ASN A 1 121 ? 15.901 -3.698 -24.942 1.00 97.38 121 ASN A CA 1
ATOM 972 C C . ASN A 1 121 ? 15.914 -2.593 -26.011 1.00 97.38 121 ASN A C 1
ATOM 974 O O . ASN A 1 121 ? 14.979 -2.448 -26.789 1.00 97.38 121 ASN A O 1
ATOM 978 N N . LYS A 1 122 ? 16.998 -1.808 -26.058 1.00 94.88 122 LYS A N 1
ATOM 979 C CA . LYS A 1 122 ? 17.125 -0.665 -26.982 1.00 94.88 122 LYS A CA 1
ATOM 980 C C . LYS A 1 122 ? 17.156 -1.055 -28.464 1.00 94.88 122 LYS A C 1
ATOM 982 O O . LYS A 1 122 ? 16.768 -0.243 -29.290 1.00 94.88 122 LYS A O 1
ATOM 987 N N . ALA A 1 123 ? 17.659 -2.241 -28.807 1.00 95.62 123 ALA A N 1
ATOM 988 C CA . ALA A 1 123 ? 17.778 -2.673 -30.198 1.00 95.62 123 ALA A CA 1
ATOM 989 C C . ALA A 1 123 ? 16.451 -3.208 -30.754 1.00 95.62 123 ALA A C 1
ATOM 991 O O . ALA A 1 123 ? 16.201 -3.077 -31.948 1.00 95.62 123 ALA A O 1
ATOM 992 N N . THR A 1 124 ? 15.619 -3.810 -29.901 1.00 96.25 124 THR A N 1
ATOM 993 C CA . THR A 1 124 ? 14.340 -4.417 -30.305 1.00 96.25 124 THR A CA 1
ATOM 994 C C . THR A 1 124 ? 13.120 -3.562 -29.969 1.00 96.25 124 THR A C 1
ATOM 996 O O . THR A 1 124 ? 12.043 -3.858 -30.471 1.00 96.25 124 THR A O 1
ATOM 999 N N . ASP A 1 125 ? 13.284 -2.523 -29.141 1.00 95.44 125 ASP A N 1
ATOM 1000 C CA . ASP A 1 125 ? 12.198 -1.715 -28.561 1.00 95.44 125 ASP A CA 1
ATOM 1001 C C . ASP A 1 125 ? 11.140 -2.560 -27.816 1.00 95.44 125 ASP A C 1
ATOM 1003 O O . ASP A 1 125 ? 9.982 -2.177 -27.673 1.00 95.44 125 ASP A O 1
ATOM 1007 N N . ASP A 1 126 ? 11.552 -3.723 -27.300 1.00 97.19 126 ASP A N 1
ATOM 1008 C CA . ASP A 1 126 ? 10.677 -4.698 -26.645 1.00 97.19 126 ASP A CA 1
ATOM 1009 C C . ASP A 1 126 ? 11.372 -5.357 -25.433 1.00 97.19 126 ASP A C 1
ATOM 1011 O O . ASP A 1 126 ? 12.586 -5.250 -25.231 1.00 97.19 126 ASP A O 1
ATOM 1015 N N . TYR A 1 127 ? 10.607 -6.037 -24.580 1.00 97.19 127 TYR A N 1
ATOM 1016 C CA . TYR A 1 127 ? 11.073 -6.725 -23.373 1.00 97.19 127 TYR A CA 1
ATOM 1017 C C . TYR A 1 127 ? 11.640 -8.119 -23.688 1.00 97.19 127 TYR A C 1
ATOM 1019 O O . TYR A 1 127 ? 11.199 -9.128 -23.138 1.00 97.19 127 TYR A O 1
ATOM 1027 N N . THR A 1 128 ? 12.626 -8.180 -24.586 1.00 97.44 128 THR A N 1
ATOM 1028 C CA . THR A 1 128 ? 13.221 -9.441 -25.065 1.00 97.44 128 THR A CA 1
ATOM 1029 C C . THR A 1 128 ? 14.327 -9.991 -24.163 1.00 97.44 128 THR A C 1
ATOM 1031 O O . THR A 1 128 ? 14.659 -11.172 -24.252 1.00 97.44 128 THR A O 1
ATOM 1034 N N . ASP A 1 129 ? 14.919 -9.150 -23.310 1.00 96.94 129 ASP A N 1
ATOM 1035 C CA . ASP A 1 129 ? 15.972 -9.565 -22.379 1.00 96.94 129 ASP A CA 1
ATOM 1036 C C . ASP A 1 129 ? 15.363 -10.341 -21.185 1.00 96.94 129 ASP A C 1
ATOM 1038 O O . ASP A 1 129 ? 14.282 -9.977 -20.705 1.00 96.94 129 ASP A O 1
ATOM 1042 N N . PRO A 1 130 ? 16.038 -11.382 -20.651 1.00 97.69 130 PRO A N 1
ATOM 1043 C CA . PRO A 1 130 ? 15.572 -12.088 -19.460 1.00 97.69 130 PRO A CA 1
ATOM 1044 C C . PRO A 1 130 ? 15.412 -11.155 -18.250 1.00 97.69 130 PRO A C 1
ATOM 1046 O O . PRO A 1 130 ? 16.222 -10.238 -18.066 1.00 97.69 130 PRO A O 1
ATOM 1049 N N . PRO A 1 131 ? 14.415 -11.393 -17.380 1.00 98.12 131 PRO A N 1
ATOM 1050 C CA . PRO A 1 131 ? 14.193 -10.538 -16.229 1.00 98.12 131 PRO A CA 1
ATOM 1051 C C . PRO A 1 131 ? 15.269 -10.731 -15.158 1.00 98.12 131 PRO A C 1
ATOM 1053 O O . PRO A 1 131 ? 15.840 -11.813 -15.004 1.00 98.12 131 PRO A O 1
ATOM 1056 N N . LYS A 1 132 ? 15.470 -9.692 -14.345 1.00 98.38 132 LYS A N 1
ATOM 1057 C CA . LYS A 1 132 ? 16.183 -9.793 -13.063 1.00 98.38 132 LYS A CA 1
ATOM 1058 C C . LYS A 1 132 ? 15.194 -9.859 -11.911 1.00 98.38 132 LYS A C 1
ATOM 1060 O O . LYS A 1 132 ? 14.112 -9.274 -11.977 1.00 98.38 132 LYS A O 1
ATOM 1065 N N . MET A 1 133 ? 15.565 -10.555 -10.844 1.00 98.69 133 MET A N 1
ATOM 1066 C CA . MET A 1 133 ? 14.705 -10.734 -9.679 1.00 98.69 133 MET A CA 1
ATOM 1067 C C . MET A 1 133 ? 15.269 -10.011 -8.466 1.00 98.69 133 MET A C 1
ATOM 1069 O O . MET A 1 133 ? 16.471 -10.050 -8.226 1.00 98.69 133 MET A O 1
ATOM 1073 N N . TYR A 1 134 ? 14.393 -9.402 -7.674 1.00 98.75 134 TYR A N 1
ATOM 1074 C CA . TYR A 1 134 ? 14.769 -8.682 -6.461 1.00 98.75 134 TYR A CA 1
ATOM 1075 C C . TYR A 1 134 ? 13.897 -9.126 -5.293 1.00 98.75 134 TYR A C 1
ATOM 1077 O O . TYR A 1 134 ? 12.693 -9.331 -5.456 1.00 98.75 134 TYR A O 1
ATOM 1085 N N . THR A 1 135 ? 14.499 -9.252 -4.114 1.00 98.56 135 THR A N 1
ATOM 1086 C CA . THR A 1 135 ? 13.801 -9.648 -2.883 1.00 98.56 135 THR A CA 1
ATOM 1087 C C . THR A 1 135 ? 13.973 -8.587 -1.808 1.00 98.56 135 THR A C 1
ATOM 1089 O O . THR A 1 135 ? 15.059 -8.021 -1.677 1.00 98.56 135 THR A O 1
ATOM 1092 N N . ALA A 1 136 ? 12.919 -8.339 -1.031 1.00 98.38 136 ALA A N 1
ATOM 1093 C CA . ALA A 1 136 ? 12.993 -7.568 0.203 1.00 98.38 136 ALA A CA 1
ATOM 1094 C C . ALA A 1 136 ? 13.297 -8.507 1.378 1.00 98.38 136 ALA A C 1
ATOM 1096 O O . ALA A 1 136 ? 12.603 -9.505 1.575 1.00 98.38 136 ALA A O 1
ATOM 1097 N N . LYS A 1 137 ? 14.333 -8.191 2.152 1.00 98.00 137 LYS A N 1
ATOM 1098 C CA . LYS A 1 137 ? 14.660 -8.848 3.421 1.00 98.00 137 LYS A CA 1
ATOM 1099 C C . LYS A 1 137 ? 13.801 -8.288 4.553 1.00 98.00 137 LYS A C 1
ATOM 1101 O O . LYS A 1 137 ? 13.307 -7.165 4.457 1.00 98.00 137 LYS A O 1
ATOM 1106 N N . ASN A 1 138 ? 13.691 -9.020 5.662 1.00 96.56 138 ASN A N 1
ATOM 1107 C CA . ASN A 1 138 ? 12.903 -8.623 6.838 1.00 96.56 138 ASN A CA 1
ATOM 1108 C C . ASN A 1 138 ? 13.334 -7.272 7.438 1.00 96.56 138 ASN A C 1
ATOM 1110 O O . ASN A 1 138 ? 12.506 -6.543 7.983 1.00 96.56 138 ASN A O 1
ATOM 1114 N N . ASN A 1 139 ? 14.612 -6.907 7.300 1.00 96.38 139 ASN A N 1
ATOM 1115 C CA . ASN A 1 139 ? 15.155 -5.624 7.754 1.00 96.38 139 ASN A CA 1
ATOM 1116 C C . ASN A 1 139 ? 14.864 -4.440 6.802 1.00 96.38 139 ASN A C 1
ATOM 1118 O O . ASN A 1 139 ? 15.182 -3.307 7.147 1.00 96.38 139 ASN A O 1
ATOM 1122 N N . GLY A 1 140 ? 14.261 -4.676 5.630 1.00 96.19 140 GLY A N 1
ATOM 1123 C CA . GLY A 1 140 ? 13.959 -3.647 4.628 1.00 96.19 140 GLY A CA 1
ATOM 1124 C C . GLY A 1 140 ? 14.993 -3.499 3.506 1.00 96.19 140 GLY A C 1
ATOM 1125 O O . GLY A 1 140 ? 14.775 -2.699 2.588 1.00 96.19 140 GLY A O 1
ATOM 1126 N N . ASP A 1 141 ? 16.089 -4.259 3.531 1.00 97.50 141 ASP A N 1
ATOM 1127 C CA . ASP A 1 141 ? 17.058 -4.271 2.435 1.00 97.50 141 ASP A CA 1
ATOM 1128 C C . ASP A 1 141 ? 16.476 -4.942 1.192 1.00 97.50 141 ASP A C 1
ATOM 1130 O O . ASP A 1 141 ? 15.784 -5.956 1.276 1.00 97.50 141 ASP A O 1
ATOM 1134 N N . VAL A 1 142 ? 16.788 -4.385 0.020 1.00 98.38 142 VAL A N 1
ATOM 1135 C CA . VAL A 1 142 ? 16.418 -4.960 -1.276 1.00 98.38 142 VAL A CA 1
ATOM 1136 C C . VAL A 1 142 ? 17.687 -5.257 -2.053 1.00 98.38 142 VAL A C 1
ATOM 1138 O O . VAL A 1 142 ? 18.520 -4.371 -2.239 1.00 98.38 142 VAL A O 1
ATOM 1141 N N . ILE A 1 143 ? 17.818 -6.500 -2.510 1.00 98.25 143 ILE A N 1
ATOM 1142 C CA . ILE A 1 143 ? 18.983 -6.988 -3.255 1.00 98.25 143 ILE A CA 1
ATOM 1143 C C . ILE A 1 143 ? 18.552 -7.697 -4.537 1.00 98.25 143 ILE A C 1
ATOM 1145 O O . ILE A 1 143 ? 17.416 -8.172 -4.633 1.00 98.25 143 ILE A O 1
ATOM 1149 N N . ASP A 1 144 ? 19.472 -7.810 -5.497 1.00 98.25 144 ASP A N 1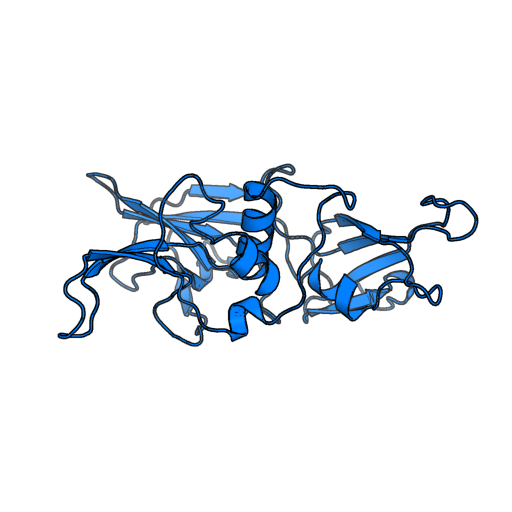
ATOM 1150 C CA . ASP A 1 144 ? 19.345 -8.790 -6.579 1.00 98.25 144 ASP A CA 1
ATOM 1151 C C . ASP A 1 144 ? 19.316 -10.194 -5.957 1.00 98.25 144 ASP A C 1
ATOM 1153 O O . ASP A 1 144 ? 20.240 -10.599 -5.244 1.00 98.25 144 ASP A O 1
ATOM 1157 N N . TYR A 1 145 ? 18.234 -10.928 -6.206 1.00 98.31 145 TYR A N 1
ATOM 1158 C CA . TYR A 1 145 ? 17.977 -12.224 -5.589 1.00 98.31 145 TYR A CA 1
ATOM 1159 C C . TYR A 1 145 ? 19.059 -13.258 -5.922 1.00 98.31 145 TYR A C 1
ATOM 1161 O O . TYR A 1 145 ? 19.333 -14.129 -5.102 1.00 98.31 145 TYR A O 1
ATOM 1169 N N . SER A 1 146 ? 19.726 -13.134 -7.074 1.00 97.88 146 SER A N 1
ATOM 1170 C CA . SER A 1 146 ? 20.821 -14.034 -7.463 1.00 97.88 146 SER A CA 1
ATOM 1171 C C . SER A 1 146 ? 22.055 -13.932 -6.558 1.00 97.88 146 SER A C 1
ATOM 1173 O O . SER A 1 146 ? 22.869 -14.849 -6.529 1.00 97.88 146 SER A O 1
ATOM 1175 N N . THR A 1 147 ? 22.182 -12.846 -5.790 1.00 97.94 147 THR A N 1
ATOM 1176 C CA . THR A 1 147 ? 23.305 -12.607 -4.865 1.00 97.94 147 THR A CA 1
ATOM 1177 C C . THR A 1 147 ? 22.997 -13.026 -3.421 1.00 97.94 147 THR A C 1
ATOM 1179 O O . THR A 1 147 ? 23.825 -12.859 -2.518 1.00 97.94 147 THR A O 1
ATOM 1182 N N . TYR A 1 148 ? 21.798 -13.568 -3.179 1.00 98.06 148 TYR A N 1
ATOM 1183 C CA . TYR A 1 148 ? 21.384 -14.030 -1.862 1.00 98.06 148 TYR A CA 1
ATOM 1184 C C . TYR A 1 148 ? 22.167 -15.279 -1.428 1.00 98.06 148 TYR A C 1
ATOM 1186 O O . TYR A 1 148 ? 22.222 -16.273 -2.146 1.00 98.06 148 TYR A O 1
ATOM 1194 N N . HIS A 1 149 ? 22.742 -15.225 -0.226 1.00 97.06 149 HIS A N 1
ATOM 1195 C CA . HIS A 1 149 ? 23.590 -16.272 0.359 1.00 97.06 149 HIS A CA 1
ATOM 1196 C C . HIS A 1 149 ? 23.229 -16.578 1.828 1.00 97.06 149 HIS A C 1
ATOM 1198 O O . HIS A 1 149 ? 24.053 -17.108 2.570 1.00 97.06 149 HIS A O 1
ATOM 1204 N N . GLY A 1 150 ? 22.024 -16.190 2.266 1.00 96.31 150 GLY A N 1
ATOM 1205 C CA . GLY A 1 150 ? 21.509 -16.487 3.607 1.00 96.31 150 GLY A CA 1
ATOM 1206 C C . GLY A 1 150 ? 20.841 -17.864 3.699 1.00 96.31 150 GLY A C 1
ATOM 1207 O O . GLY A 1 150 ? 20.756 -18.596 2.714 1.00 96.31 150 GLY A O 1
ATOM 1208 N N . ASP A 1 151 ? 20.340 -18.201 4.888 1.00 96.81 151 ASP A N 1
ATOM 1209 C CA . ASP A 1 151 ? 19.682 -19.483 5.195 1.00 96.81 151 ASP A CA 1
ATOM 1210 C C . ASP A 1 151 ? 18.146 -19.462 5.041 1.00 96.81 151 ASP A C 1
ATOM 1212 O O . ASP A 1 151 ? 17.479 -20.475 5.240 1.00 96.81 151 ASP A O 1
ATOM 1216 N N . GLY A 1 152 ? 17.580 -18.312 4.674 1.00 96.38 152 GLY A N 1
ATOM 1217 C CA . GLY A 1 152 ? 16.149 -18.071 4.502 1.00 96.38 152 GLY A CA 1
ATOM 1218 C C . GLY A 1 152 ? 15.463 -17.416 5.702 1.00 96.38 152 GLY A C 1
ATOM 1219 O O . GLY A 1 152 ? 14.368 -16.884 5.537 1.00 96.38 152 GLY A O 1
ATOM 1220 N N . THR A 1 153 ? 16.081 -17.391 6.887 1.00 97.25 153 THR A N 1
ATOM 1221 C CA . THR A 1 153 ? 15.456 -16.854 8.114 1.00 97.25 153 THR A CA 1
ATOM 1222 C C . THR A 1 153 ? 15.353 -15.324 8.129 1.00 97.25 153 THR A C 1
ATOM 1224 O O . THR A 1 153 ? 14.518 -14.750 8.831 1.00 97.25 153 THR A O 1
ATOM 1227 N N . ASP A 1 154 ? 16.165 -14.645 7.315 1.00 96.88 154 ASP A N 1
ATOM 1228 C CA . ASP A 1 154 ? 16.167 -13.191 7.134 1.00 96.88 154 ASP A CA 1
ATOM 1229 C C . ASP A 1 154 ? 15.197 -12.703 6.039 1.00 96.88 154 ASP A C 1
ATOM 1231 O O . ASP A 1 154 ? 15.112 -11.495 5.788 1.00 96.88 154 ASP A O 1
ATOM 1235 N N . LEU A 1 155 ? 14.449 -13.610 5.401 1.00 97.56 155 LEU A N 1
ATOM 1236 C CA . LEU A 1 155 ? 13.445 -13.306 4.379 1.00 97.56 155 LEU A CA 1
ATOM 1237 C C . LEU A 1 155 ? 12.011 -13.446 4.922 1.00 97.56 155 LEU A C 1
ATOM 1239 O O . LEU A 1 155 ? 11.792 -14.147 5.914 1.00 97.56 155 LEU A O 1
ATOM 1243 N N . PRO A 1 156 ? 11.017 -12.803 4.279 1.00 96.31 156 PRO A N 1
ATOM 1244 C CA . PRO A 1 156 ? 9.614 -13.063 4.573 1.00 96.31 156 PRO A CA 1
ATOM 1245 C C . PRO A 1 156 ? 9.269 -14.547 4.394 1.00 96.31 156 PRO A C 1
ATOM 1247 O O . PRO A 1 156 ? 9.712 -15.189 3.441 1.00 96.31 156 PRO A O 1
ATOM 1250 N N . ASP A 1 157 ? 8.442 -15.070 5.296 1.00 94.31 157 ASP A N 1
ATOM 1251 C CA . ASP A 1 157 ? 8.014 -16.475 5.345 1.00 94.31 157 ASP A CA 1
ATOM 1252 C C . ASP A 1 157 ? 7.199 -16.918 4.116 1.00 94.31 157 ASP A C 1
ATOM 1254 O O . ASP A 1 157 ? 7.197 -18.093 3.745 1.00 94.31 157 ASP A O 1
ATOM 1258 N N . VAL A 1 158 ? 6.532 -15.974 3.452 1.00 95.69 158 VAL A N 1
ATOM 1259 C CA . VAL A 1 158 ? 5.789 -16.177 2.205 1.00 95.69 158 VAL A CA 1
ATOM 1260 C C . VAL A 1 158 ? 6.287 -15.231 1.122 1.00 95.69 158 VAL A C 1
ATOM 1262 O O . VAL A 1 158 ? 6.577 -14.070 1.388 1.00 95.69 158 VAL A O 1
ATOM 1265 N N . ARG A 1 159 ? 6.331 -15.684 -0.136 1.00 97.69 159 ARG A N 1
ATOM 1266 C CA . ARG A 1 159 ? 6.696 -14.837 -1.286 1.00 97.69 159 ARG A CA 1
ATOM 1267 C C . ARG A 1 159 ? 5.459 -14.219 -1.940 1.00 97.69 159 ARG A C 1
ATOM 1269 O O . ARG A 1 159 ? 4.550 -14.933 -2.362 1.00 97.69 159 ARG A O 1
A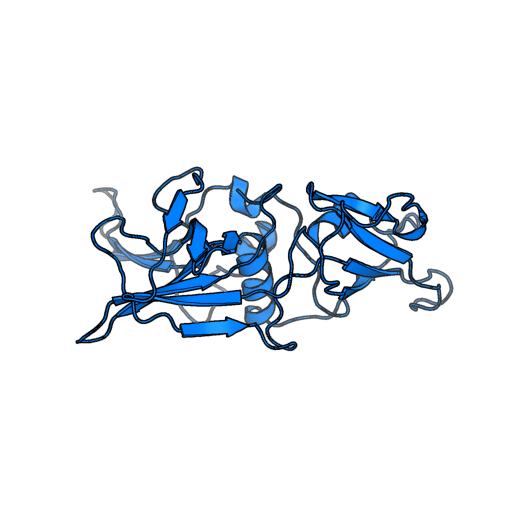TOM 1276 N N . THR A 1 160 ? 5.456 -12.901 -2.116 1.00 97.19 160 THR A N 1
ATOM 1277 C CA . THR A 1 160 ? 4.419 -12.148 -2.837 1.00 97.19 160 THR A CA 1
ATOM 1278 C C . THR A 1 160 ? 5.038 -11.379 -4.005 1.00 97.19 160 THR A C 1
ATOM 1280 O O . THR A 1 160 ? 5.551 -10.269 -3.870 1.00 97.19 160 THR A O 1
ATOM 1283 N N . THR A 1 161 ? 5.002 -11.996 -5.188 1.00 97.62 161 THR A N 1
ATOM 1284 C CA . THR A 1 161 ? 5.672 -11.484 -6.392 1.00 97.62 161 THR A CA 1
ATOM 1285 C C . THR A 1 161 ? 4.820 -10.493 -7.187 1.00 97.62 161 THR A C 1
ATOM 1287 O O . THR A 1 161 ? 3.618 -10.706 -7.357 1.00 97.62 161 THR A O 1
ATOM 1290 N N . LYS A 1 162 ? 5.460 -9.451 -7.733 1.00 98.00 162 LYS A N 1
ATOM 1291 C CA . LYS A 1 162 ? 4.938 -8.612 -8.826 1.00 98.00 162 LYS A CA 1
ATOM 1292 C C . LYS A 1 162 ? 5.913 -8.551 -10.001 1.00 98.00 162 LYS A C 1
ATOM 1294 O O . LYS A 1 162 ? 7.121 -8.666 -9.806 1.00 98.00 162 LYS A O 1
ATOM 1299 N N . THR A 1 163 ? 5.384 -8.295 -11.193 1.00 98.44 163 THR A N 1
ATOM 1300 C CA . THR A 1 163 ? 6.184 -8.036 -12.397 1.00 98.44 163 THR A CA 1
ATOM 1301 C C . THR A 1 163 ? 6.218 -6.541 -12.693 1.00 98.44 163 THR A C 1
ATOM 1303 O O . THR A 1 163 ? 5.185 -5.870 -12.626 1.00 98.44 163 THR A O 1
ATOM 1306 N N . LEU A 1 164 ? 7.402 -6.024 -13.004 1.00 98.50 164 LEU A N 1
ATOM 1307 C CA . LEU A 1 164 ? 7.674 -4.621 -13.291 1.00 98.50 164 LEU A CA 1
ATOM 1308 C C . LEU A 1 164 ? 8.284 -4.485 -14.685 1.00 98.50 164 LEU A C 1
ATOM 1310 O O . LEU A 1 164 ? 9.073 -5.334 -15.098 1.00 98.50 164 LEU A O 1
ATOM 1314 N N . PHE A 1 165 ? 7.940 -3.400 -15.370 1.00 98.56 165 PHE A N 1
ATOM 1315 C CA . PHE A 1 165 ? 8.392 -3.096 -16.723 1.00 98.56 165 PHE A CA 1
ATOM 1316 C C . PHE A 1 165 ? 8.954 -1.678 -16.734 1.00 98.56 165 PHE A C 1
ATOM 1318 O O . PHE A 1 165 ? 8.275 -0.747 -16.300 1.00 98.56 165 PHE A O 1
ATOM 1325 N N . TYR A 1 166 ? 10.195 -1.528 -17.187 1.00 98.25 166 TYR A N 1
ATOM 1326 C CA . TYR A 1 166 ? 10.877 -0.239 -17.263 1.00 98.25 166 TYR A CA 1
ATOM 1327 C C . TYR A 1 166 ? 11.543 -0.054 -18.616 1.00 98.25 166 TYR A C 1
ATOM 1329 O O . TYR A 1 166 ? 12.035 -1.009 -19.218 1.00 98.25 166 TYR A O 1
ATOM 1337 N N . ASP A 1 167 ? 11.639 1.198 -19.032 1.00 97.81 167 ASP A N 1
ATOM 1338 C CA . ASP A 1 167 ? 12.454 1.583 -20.173 1.00 97.81 167 ASP A CA 1
ATOM 1339 C C . ASP A 1 167 ? 13.869 1.943 -19.707 1.00 97.81 167 ASP A C 1
ATOM 1341 O O . ASP A 1 167 ? 14.107 2.224 -18.526 1.00 97.81 167 ASP A O 1
ATOM 1345 N N . ARG A 1 168 ? 14.821 1.899 -20.643 1.00 96.81 168 ARG A N 1
ATOM 1346 C CA . ARG A 1 168 ? 16.164 2.445 -20.426 1.00 96.81 168 ARG A CA 1
ATOM 1347 C C . ARG A 1 168 ? 16.127 3.959 -20.595 1.00 96.81 168 ARG A C 1
ATOM 1349 O O . ARG A 1 168 ? 15.367 4.461 -21.418 1.00 96.81 168 ARG A O 1
ATOM 1356 N N . ASP A 1 169 ? 16.973 4.668 -19.859 1.00 95.19 169 ASP A N 1
ATOM 1357 C CA . ASP A 1 169 ? 17.146 6.107 -20.070 1.00 95.19 169 ASP A CA 1
ATOM 1358 C C . ASP A 1 169 ? 17.849 6.416 -21.413 1.00 95.19 169 ASP A C 1
ATOM 1360 O O . ASP A 1 169 ? 18.282 5.517 -22.154 1.00 95.19 169 ASP A O 1
ATOM 1364 N N . ASP A 1 170 ? 18.014 7.704 -21.723 1.00 94.50 170 ASP A N 1
ATOM 1365 C CA . ASP A 1 170 ? 18.665 8.164 -22.957 1.00 94.50 170 ASP A CA 1
ATOM 1366 C C . ASP A 1 170 ? 20.095 7.614 -23.113 1.00 94.50 170 ASP A C 1
ATOM 1368 O O . ASP A 1 170 ? 20.528 7.304 -24.225 1.00 94.50 170 ASP A O 1
ATOM 1372 N N . HIS A 1 171 ? 20.787 7.336 -22.005 1.00 95.62 171 HIS A N 1
ATOM 1373 C CA . HIS A 1 171 ? 22.139 6.770 -21.977 1.00 95.62 171 HIS A CA 1
ATOM 1374 C C . HIS A 1 171 ? 22.169 5.235 -22.043 1.00 95.62 171 HIS A C 1
ATOM 1376 O O . HIS A 1 171 ? 23.220 4.645 -22.267 1.00 95.62 171 HIS A O 1
ATOM 1382 N N . GLY A 1 172 ? 21.020 4.565 -21.929 1.00 94.94 172 GLY A N 1
ATOM 1383 C CA . GLY A 1 172 ? 20.920 3.105 -21.998 1.00 94.94 172 GLY A CA 1
ATOM 1384 C C . GLY A 1 172 ? 20.964 2.415 -20.645 1.00 94.94 172 GLY A C 1
ATOM 1385 O O . GLY A 1 172 ? 21.063 1.189 -20.604 1.00 94.94 172 GLY A O 1
ATOM 1386 N N . ASN A 1 173 ? 20.852 3.167 -19.555 1.00 96.94 173 ASN A N 1
ATOM 1387 C CA . ASN A 1 173 ? 20.897 2.619 -18.212 1.00 96.94 173 ASN A CA 1
ATOM 1388 C C . ASN A 1 173 ? 19.554 1.967 -17.841 1.00 96.94 173 ASN A C 1
ATOM 1390 O O . ASN A 1 173 ? 18.494 2.520 -18.151 1.00 96.94 173 ASN A O 1
ATOM 1394 N N . PRO A 1 174 ? 19.571 0.798 -17.173 1.00 97.19 174 PRO A N 1
ATOM 1395 C CA . PRO A 1 174 ? 18.383 0.220 -16.546 1.00 97.19 174 PRO A CA 1
ATOM 1396 C C . PRO A 1 174 ? 17.932 1.061 -15.333 1.00 97.19 174 PRO A C 1
ATOM 1398 O O . PRO A 1 174 ? 18.678 1.927 -14.872 1.00 97.19 174 PRO A O 1
ATOM 1401 N N . PRO A 1 175 ? 16.738 0.807 -14.762 1.00 97.25 175 PRO A N 1
ATOM 1402 C CA . PRO A 1 175 ? 16.307 1.481 -13.541 1.00 97.25 175 PRO A CA 1
ATOM 1403 C C . PRO A 1 175 ? 17.283 1.249 -12.381 1.00 97.25 175 PRO A C 1
ATOM 1405 O O . PRO A 1 175 ? 17.718 0.128 -12.114 1.00 97.25 175 PRO A O 1
ATOM 1408 N N . GLU A 1 176 ? 17.548 2.318 -11.635 1.00 97.44 176 GLU A N 1
ATOM 1409 C CA . GLU A 1 176 ? 18.313 2.276 -10.390 1.00 97.44 176 GLU A CA 1
ATOM 1410 C C . GLU A 1 176 ? 17.688 1.339 -9.347 1.00 97.44 176 GLU A C 1
ATOM 1412 O O . GLU A 1 176 ? 16.460 1.283 -9.195 1.00 97.44 176 GLU A O 1
ATOM 1417 N N . LEU A 1 177 ? 18.524 0.699 -8.517 1.00 97.31 177 LEU A N 1
ATOM 1418 C CA . LEU A 1 177 ? 18.051 -0.150 -7.413 1.00 97.31 177 LEU A CA 1
ATOM 1419 C C . LEU A 1 177 ? 17.118 0.620 -6.470 1.00 97.31 177 LEU A C 1
ATOM 1421 O O . LEU A 1 177 ? 16.138 0.069 -5.985 1.00 97.31 177 LEU A O 1
ATOM 1425 N N . SER A 1 178 ? 17.369 1.914 -6.251 1.00 95.81 178 SER A N 1
ATOM 1426 C CA . SER A 1 178 ? 16.501 2.776 -5.436 1.00 95.81 178 SER A CA 1
ATOM 1427 C C . SER A 1 178 ? 15.090 2.953 -6.015 1.00 95.81 178 SER A C 1
ATOM 1429 O O . SER A 1 178 ? 14.148 3.186 -5.261 1.00 95.81 178 SER A O 1
ATOM 1431 N N . THR A 1 179 ? 14.927 2.847 -7.338 1.00 97.62 179 THR A N 1
ATOM 1432 C CA . THR A 1 179 ? 13.619 2.872 -8.011 1.00 97.62 179 THR A CA 1
ATOM 1433 C C . THR A 1 179 ? 12.903 1.531 -7.860 1.00 97.62 179 THR A C 1
ATOM 1435 O O . THR A 1 179 ? 11.713 1.512 -7.573 1.00 97.62 179 THR A O 1
ATOM 1438 N N . ILE A 1 180 ? 13.622 0.412 -7.968 1.00 97.38 180 ILE A N 1
ATOM 1439 C CA . ILE A 1 180 ? 13.047 -0.927 -7.751 1.00 97.38 180 ILE A CA 1
ATOM 1440 C C . ILE A 1 180 ? 12.696 -1.129 -6.266 1.00 97.38 180 ILE A C 1
ATOM 1442 O O . ILE A 1 180 ? 11.655 -1.697 -5.941 1.00 97.38 180 ILE A O 1
ATOM 1446 N N . LYS A 1 181 ? 13.524 -0.611 -5.348 1.00 97.19 181 LYS A N 1
ATOM 1447 C CA . LYS A 1 181 ? 13.369 -0.758 -3.892 1.00 97.19 181 LYS A CA 1
ATOM 1448 C C . LYS A 1 181 ? 12.012 -0.276 -3.383 1.00 97.19 181 LYS A C 1
ATOM 1450 O O . LYS A 1 181 ? 11.479 -0.871 -2.458 1.00 97.19 181 LYS A O 1
ATOM 1455 N N . VAL A 1 182 ? 11.431 0.775 -3.966 1.00 96.50 182 VAL A N 1
ATOM 1456 C CA . VAL A 1 182 ? 10.132 1.294 -3.497 1.00 96.50 182 VAL A CA 1
ATOM 1457 C C . VAL A 1 182 ? 8.933 0.439 -3.921 1.00 96.50 182 VAL A C 1
ATOM 1459 O O . VAL A 1 182 ? 7.839 0.632 -3.396 1.00 96.50 182 VAL A O 1
ATOM 1462 N N . GLU A 1 183 ? 9.114 -0.512 -4.837 1.00 97.69 183 GLU A N 1
ATOM 1463 C CA . GLU A 1 183 ? 8.034 -1.351 -5.373 1.00 97.69 183 GLU A CA 1
ATOM 1464 C C . GLU A 1 183 ? 7.665 -2.537 -4.484 1.00 97.69 183 GLU A C 1
ATOM 1466 O O . GLU A 1 183 ? 6.575 -3.099 -4.644 1.00 97.69 183 GLU A O 1
ATOM 1471 N N . ILE A 1 184 ? 8.571 -2.919 -3.583 1.00 98.12 184 ILE A N 1
ATOM 1472 C CA . ILE A 1 184 ? 8.450 -4.075 -2.695 1.00 98.12 184 ILE A CA 1
ATOM 1473 C C . ILE A 1 184 ? 8.843 -3.706 -1.259 1.00 98.12 184 ILE A C 1
ATOM 1475 O O . ILE A 1 184 ? 9.523 -2.708 -1.027 1.00 98.12 184 ILE A O 1
ATOM 1479 N N . SER A 1 185 ? 8.384 -4.478 -0.280 1.00 96.69 185 SER A N 1
ATOM 1480 C CA . SER A 1 185 ? 8.639 -4.245 1.145 1.00 96.69 185 SER A CA 1
ATOM 1481 C C . SER A 1 185 ? 8.605 -5.544 1.955 1.00 96.69 185 SER A C 1
ATOM 1483 O O . SER A 1 185 ? 7.964 -6.509 1.526 1.00 96.69 185 SER A O 1
ATOM 1485 N N . PRO A 1 186 ? 9.242 -5.586 3.145 1.00 95.25 186 PRO A N 1
ATOM 1486 C CA . PRO A 1 186 ? 9.087 -6.697 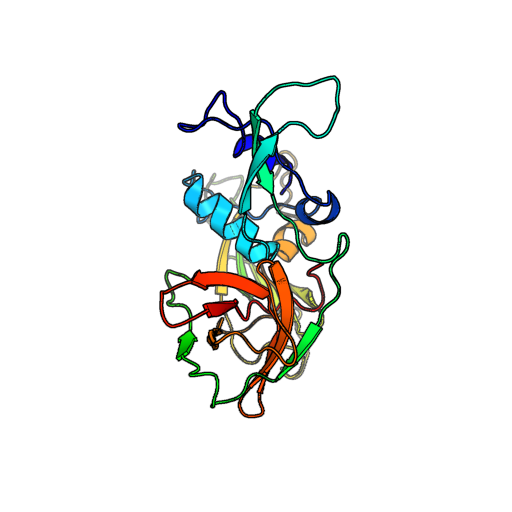4.082 1.00 95.25 186 PRO A CA 1
ATOM 1487 C C . PRO A 1 186 ? 7.631 -6.785 4.546 1.00 95.25 186 PRO A C 1
ATOM 1489 O O . PRO A 1 186 ? 7.156 -6.006 5.375 1.00 95.25 186 PRO A O 1
ATOM 1492 N N . SER A 1 187 ? 6.904 -7.713 3.940 1.00 93.69 187 SER A N 1
ATOM 1493 C CA . SER A 1 187 ? 5.466 -7.906 4.098 1.00 93.69 187 SER A CA 1
ATOM 1494 C C . SER A 1 187 ? 5.105 -9.353 3.772 1.00 93.69 187 SER A C 1
ATOM 1496 O O . SER A 1 187 ? 5.884 -10.066 3.136 1.00 93.69 187 SER A O 1
ATOM 1498 N N . THR A 1 188 ? 3.927 -9.788 4.208 1.00 93.12 188 THR A N 1
ATOM 1499 C CA . THR A 1 188 ? 3.382 -11.129 3.955 1.00 93.12 188 THR A CA 1
ATOM 1500 C C . THR A 1 188 ? 2.031 -11.006 3.243 1.00 93.12 188 THR A C 1
ATOM 1502 O O . THR A 1 188 ? 1.736 -9.975 2.632 1.00 93.12 188 THR A O 1
ATOM 1505 N N . ILE A 1 189 ? 1.199 -12.052 3.266 1.00 94.75 189 ILE A N 1
ATOM 1506 C CA . ILE A 1 189 ? -0.195 -11.916 2.831 1.00 94.75 189 ILE A CA 1
ATOM 1507 C C . ILE A 1 189 ? -0.896 -10.932 3.772 1.00 94.75 189 ILE A C 1
ATOM 1509 O O . ILE A 1 189 ? -0.999 -11.165 4.977 1.00 94.75 189 ILE A O 1
ATOM 1513 N N . VAL A 1 190 ? -1.393 -9.836 3.200 1.00 96.00 190 VAL A N 1
ATOM 1514 C CA . VAL A 1 190 ? -2.072 -8.783 3.952 1.00 96.00 190 VAL A CA 1
ATOM 1515 C C . VAL A 1 190 ? -3.342 -9.353 4.577 1.00 96.00 190 VAL A C 1
ATOM 1517 O O . VAL A 1 190 ? -4.267 -9.778 3.885 1.00 96.00 190 VAL A O 1
ATOM 1520 N N . THR A 1 191 ? -3.356 -9.361 5.904 1.00 97.19 191 THR A N 1
ATOM 1521 C CA . THR A 1 191 ? -4.517 -9.709 6.725 1.00 97.19 191 THR A CA 1
ATOM 1522 C C . THR A 1 191 ? -5.246 -8.431 7.103 1.00 97.19 191 THR A C 1
ATOM 1524 O O . THR A 1 191 ? -4.594 -7.467 7.522 1.00 97.19 191 THR A O 1
ATOM 1527 N N . ARG A 1 192 ? -6.578 -8.417 7.012 1.00 98.38 192 ARG A N 1
ATOM 1528 C CA . ARG A 1 192 ? -7.385 -7.323 7.558 1.00 98.38 192 ARG A CA 1
ATOM 1529 C C . ARG A 1 192 ? -8.123 -7.801 8.799 1.00 98.38 192 ARG A C 1
ATOM 1531 O O . ARG A 1 192 ? -8.612 -8.929 8.860 1.00 98.38 192 ARG A O 1
ATOM 1538 N N . LEU A 1 193 ? -8.173 -6.933 9.804 1.00 98.56 193 LEU A N 1
ATOM 1539 C CA . LEU A 1 193 ? -8.930 -7.169 11.029 1.00 98.56 193 LEU A CA 1
ATOM 1540 C C . LEU A 1 193 ? -10.018 -6.109 11.125 1.00 98.56 193 LEU A C 1
ATOM 1542 O O . LEU A 1 193 ? -9.727 -4.913 11.155 1.00 98.56 193 LEU A O 1
ATOM 1546 N N . PHE A 1 194 ? -11.262 -6.561 11.214 1.00 98.50 194 PHE A N 1
ATOM 1547 C CA . PHE A 1 194 ? -12.424 -5.720 11.454 1.00 98.50 194 PHE A CA 1
ATOM 1548 C C . PHE A 1 194 ? -12.863 -5.944 12.891 1.00 98.50 194 PHE A C 1
ATOM 1550 O O . PHE A 1 194 ? -13.228 -7.063 13.245 1.00 98.50 194 PHE A O 1
ATOM 1557 N N . PHE A 1 195 ? -12.831 -4.919 13.731 1.00 98.69 195 PHE A N 1
ATOM 1558 C CA . PHE A 1 195 ? -13.107 -5.090 15.159 1.00 98.69 195 PHE A CA 1
ATOM 1559 C C . PHE A 1 195 ? -13.800 -3.869 15.751 1.00 98.69 195 PHE A C 1
ATOM 1561 O O . PHE A 1 195 ? -13.625 -2.747 15.277 1.00 98.69 195 PHE A O 1
ATOM 1568 N N . ASN A 1 196 ? -14.600 -4.094 16.792 1.00 98.69 196 ASN A N 1
ATOM 1569 C CA . ASN A 1 196 ? -15.267 -3.024 17.526 1.00 98.69 196 ASN A CA 1
ATOM 1570 C C . ASN A 1 196 ? -14.230 -2.114 18.198 1.00 98.69 196 ASN A C 1
ATOM 1572 O O . ASN A 1 196 ? -13.245 -2.596 18.769 1.00 98.69 196 ASN A O 1
ATOM 1576 N N . GLN A 1 197 ? -14.487 -0.808 18.166 1.00 98.44 197 GLN A N 1
ATOM 1577 C CA . GLN A 1 197 ? -13.763 0.194 18.937 1.00 98.44 197 GLN A CA 1
ATOM 1578 C C . GLN A 1 197 ? -13.708 -0.215 20.413 1.00 98.44 197 GLN A C 1
ATOM 1580 O O . GLN A 1 197 ? -14.669 -0.764 20.953 1.00 98.44 197 GLN A O 1
ATOM 1585 N N . ASN A 1 198 ? -12.581 0.064 21.063 1.00 97.44 198 ASN A N 1
ATOM 1586 C CA . ASN A 1 198 ? -12.377 -0.261 22.467 1.00 97.44 198 ASN A CA 1
ATOM 1587 C C . ASN A 1 198 ? -12.040 1.005 23.252 1.00 97.44 198 ASN A C 1
ATOM 1589 O O . ASN A 1 198 ? -11.049 1.672 22.970 1.00 97.44 198 ASN A O 1
ATOM 1593 N N . GLU A 1 199 ? -12.859 1.315 24.251 1.00 94.12 199 GLU A N 1
ATOM 1594 C CA . GLU A 1 199 ? -12.686 2.483 25.119 1.00 94.12 199 GLU A CA 1
ATOM 1595 C C . GLU A 1 199 ? -11.384 2.456 25.930 1.00 94.12 199 GLU A C 1
ATOM 1597 O O . GLU A 1 199 ? -10.857 3.514 26.259 1.00 94.12 199 GLU A O 1
ATOM 1602 N N . LEU A 1 200 ? -10.820 1.269 26.192 1.00 95.25 200 LEU A N 1
ATOM 1603 C CA . LEU A 1 200 ? -9.548 1.130 26.910 1.00 95.25 200 LEU A CA 1
ATOM 1604 C C . LEU A 1 200 ? -8.380 1.750 26.139 1.00 95.25 200 LEU A C 1
ATOM 1606 O O . LEU A 1 200 ? -7.439 2.261 26.743 1.00 95.25 200 LEU A O 1
ATOM 1610 N N . PHE A 1 201 ? -8.423 1.677 24.807 1.00 96.25 201 PHE A N 1
ATOM 1611 C CA . PHE A 1 201 ? -7.433 2.319 23.955 1.00 96.25 201 PHE A CA 1
ATOM 1612 C C . PHE A 1 201 ? -8.023 2.615 22.569 1.00 96.25 201 PHE A C 1
ATOM 1614 O O . PHE A 1 201 ? -7.865 1.809 21.645 1.00 96.25 201 PHE A O 1
ATOM 1621 N N . PRO A 1 202 ? -8.706 3.762 22.402 1.00 98.06 202 PRO A N 1
ATOM 1622 C CA . PRO A 1 202 ? -9.363 4.079 21.148 1.00 98.06 202 PRO A CA 1
ATOM 1623 C C . PRO A 1 202 ? -8.366 4.266 20.004 1.00 98.06 202 PRO A C 1
ATOM 1625 O O . PRO A 1 202 ? -7.345 4.950 20.152 1.00 98.06 202 PRO A O 1
ATOM 1628 N N . LEU A 1 203 ? -8.696 3.704 18.844 1.00 98.69 203 LEU A N 1
ATOM 1629 C CA . LEU A 1 203 ? -7.959 3.897 17.594 1.00 98.69 203 LEU A CA 1
ATOM 1630 C C . LEU A 1 203 ? -8.790 4.687 16.575 1.00 98.69 203 LEU A C 1
ATOM 1632 O O . LEU A 1 203 ? -10.022 4.685 16.608 1.00 98.69 203 LEU A O 1
ATOM 1636 N N . TYR A 1 204 ? -8.109 5.361 15.659 1.00 98.56 204 TYR A N 1
ATOM 1637 C CA . TYR A 1 204 ? -8.677 6.238 14.644 1.00 98.56 204 TYR A CA 1
ATOM 1638 C C . TYR A 1 204 ? -8.056 5.939 13.280 1.00 98.56 204 TYR A C 1
ATOM 1640 O O . TYR A 1 204 ? -6.982 5.346 13.183 1.00 98.56 204 TYR A O 1
ATOM 1648 N N . VAL A 1 205 ? -8.743 6.364 12.220 1.00 98.75 205 VAL A N 1
ATOM 1649 C CA . VAL A 1 205 ? -8.241 6.263 10.844 1.00 98.75 205 VAL A CA 1
ATOM 1650 C C . VAL A 1 205 ? -6.849 6.896 10.751 1.00 98.75 205 VAL A C 1
ATOM 1652 O O . VAL A 1 205 ? -6.593 7.939 11.353 1.00 98.75 205 VAL A O 1
ATOM 1655 N N . ASN A 1 206 ? -5.962 6.242 10.001 1.00 98.69 206 ASN A N 1
ATOM 1656 C CA . ASN A 1 206 ? -4.553 6.578 9.790 1.00 98.69 206 ASN A CA 1
ATOM 1657 C C . ASN A 1 206 ? -3.613 6.390 10.989 1.00 98.69 206 ASN A C 1
ATOM 1659 O O . ASN A 1 206 ? -2.419 6.694 10.876 1.00 98.69 206 ASN A O 1
ATOM 1663 N N . ASP A 1 207 ? -4.090 5.830 12.104 1.00 98.69 207 ASP A N 1
ATOM 1664 C CA . ASP A 1 207 ? -3.185 5.346 13.141 1.00 98.69 207 ASP A CA 1
ATOM 1665 C C . ASP A 1 207 ? -2.305 4.220 12.603 1.00 98.69 207 ASP A C 1
ATOM 1667 O O . ASP A 1 207 ? -2.784 3.262 11.993 1.00 98.69 207 ASP A O 1
ATOM 1671 N N . LEU A 1 208 ? -1.009 4.327 12.873 1.00 98.38 208 LEU A N 1
ATOM 1672 C CA . LEU A 1 208 ? -0.006 3.330 12.533 1.00 98.38 208 LEU A CA 1
ATOM 1673 C C . LEU A 1 208 ? 0.192 2.428 13.755 1.00 98.38 208 LEU A C 1
ATOM 1675 O O . LEU A 1 208 ? 0.477 2.917 14.850 1.00 98.38 208 LEU A O 1
ATOM 1679 N N . VAL A 1 209 ? -0.028 1.123 13.594 1.00 98.25 209 VAL A N 1
ATOM 1680 C CA . VAL A 1 209 ? -0.267 0.221 14.730 1.00 98.25 209 VAL A CA 1
ATOM 1681 C C . VAL A 1 209 ? 0.432 -1.129 14.597 1.00 98.25 209 VAL A C 1
ATOM 1683 O O . VAL A 1 209 ? 0.622 -1.659 13.502 1.00 98.25 209 VAL A O 1
ATOM 1686 N N . ASP A 1 210 ? 0.780 -1.682 15.752 1.00 98.38 210 ASP A N 1
ATOM 1687 C CA . ASP A 1 210 ? 1.165 -3.069 15.976 1.00 98.38 210 ASP A CA 1
ATOM 1688 C C . ASP A 1 210 ? 0.079 -3.720 16.843 1.00 98.38 210 ASP A C 1
ATOM 1690 O O . ASP A 1 210 ? -0.083 -3.378 18.015 1.00 98.38 210 ASP A O 1
ATOM 1694 N N . ILE A 1 211 ? -0.697 -4.631 16.259 1.00 98.44 211 ILE A N 1
ATOM 1695 C CA . ILE A 1 211 ? -1.809 -5.306 16.930 1.00 98.44 211 ILE A CA 1
ATOM 1696 C C . ILE A 1 211 ? -1.385 -6.714 17.326 1.00 98.44 211 ILE A C 1
ATOM 1698 O O . ILE A 1 211 ? -1.080 -7.544 16.474 1.00 98.44 211 ILE A O 1
ATOM 1702 N N . TRP A 1 212 ? -1.441 -7.003 18.622 1.00 98.31 212 TRP A N 1
ATOM 1703 C CA . TRP A 1 212 ? -1.478 -8.371 19.121 1.00 98.31 212 TRP A CA 1
ATOM 1704 C C . TRP A 1 212 ? -2.911 -8.901 19.063 1.00 98.31 212 TRP A C 1
ATOM 1706 O O . TRP A 1 212 ? -3.801 -8.348 19.709 1.00 98.31 212 TRP A O 1
ATOM 1716 N N . TYR A 1 213 ? -3.135 -9.978 18.314 1.00 98.19 213 TYR A N 1
ATOM 1717 C CA . TYR A 1 213 ? -4.423 -10.667 18.229 1.00 98.19 213 TYR A CA 1
ATOM 1718 C C . TYR A 1 213 ? -4.189 -12.179 18.150 1.00 98.19 213 TYR A C 1
ATOM 1720 O O . TYR A 1 213 ? -3.374 -12.641 17.354 1.00 98.19 213 TYR A O 1
ATOM 1728 N N . GLU A 1 214 ? -4.844 -12.937 19.034 1.00 96.62 214 GLU A N 1
ATOM 1729 C CA . GLU A 1 214 ? -4.696 -14.401 19.172 1.00 96.62 214 GLU A CA 1
ATOM 1730 C C . GLU A 1 214 ? -3.238 -14.900 19.173 1.00 96.62 214 GLU A C 1
ATOM 1732 O O . GLU A 1 214 ? -2.874 -15.866 18.507 1.00 96.62 214 GLU A O 1
ATOM 1737 N N . GLY A 1 215 ? -2.370 -14.206 19.917 1.00 94.88 215 GLY A N 1
ATOM 1738 C CA . GLY A 1 215 ? -0.959 -14.581 20.061 1.00 94.88 215 GLY A CA 1
ATOM 1739 C C . GLY A 1 215 ? -0.079 -14.272 18.845 1.00 94.88 215 GLY A C 1
ATOM 1740 O O . GLY A 1 215 ? 1.100 -14.612 18.863 1.00 94.88 215 GLY A O 1
ATOM 1741 N N . LYS A 1 216 ? -0.611 -13.605 17.813 1.00 96.69 216 LYS A N 1
ATOM 1742 C CA . LYS A 1 216 ? 0.144 -13.141 16.642 1.00 96.69 216 LYS A CA 1
ATOM 1743 C C . LYS A 1 216 ? 0.251 -11.620 16.626 1.00 96.69 216 LYS A C 1
ATOM 1745 O O . LYS A 1 216 ? -0.671 -10.919 17.045 1.00 96.69 216 LYS A O 1
ATOM 1750 N N . LEU A 1 217 ? 1.379 -11.128 16.123 1.00 96.56 217 LEU A N 1
ATOM 1751 C CA . LEU A 1 217 ? 1.631 -9.708 15.912 1.00 96.56 217 LEU A CA 1
ATOM 1752 C C . LEU A 1 217 ? 1.330 -9.336 14.458 1.00 96.56 217 LEU A C 1
ATOM 1754 O O . LEU A 1 217 ? 1.887 -9.932 13.539 1.00 96.56 217 LEU A O 1
ATOM 1758 N N . TYR A 1 218 ? 0.507 -8.312 14.264 1.00 97.50 218 TYR A N 1
ATOM 1759 C CA . TYR A 1 218 ? 0.189 -7.742 12.960 1.00 97.50 218 TYR A CA 1
ATOM 1760 C C . TYR A 1 218 ? 0.622 -6.275 12.916 1.00 97.50 218 TYR A C 1
ATOM 1762 O O . TYR A 1 218 ? 0.128 -5.454 13.687 1.00 97.50 218 TYR A O 1
ATOM 1770 N N . SER A 1 219 ? 1.525 -5.928 11.999 1.00 97.81 219 SER A N 1
ATOM 1771 C CA . SER A 1 219 ? 1.999 -4.552 11.800 1.00 97.81 219 SER A CA 1
ATOM 1772 C C . SER A 1 219 ? 1.319 -3.909 10.596 1.00 97.81 219 SER A C 1
ATOM 1774 O O . SER A 1 219 ? 1.321 -4.469 9.500 1.00 97.81 219 SER A O 1
ATOM 1776 N N . GLY A 1 220 ? 0.756 -2.717 10.785 1.00 98.00 220 GLY A N 1
ATOM 1777 C CA . GLY A 1 220 ? 0.005 -2.043 9.729 1.00 98.00 220 GLY A CA 1
ATOM 1778 C C . GLY A 1 220 ? -0.574 -0.700 10.158 1.00 98.00 220 GLY A C 1
ATOM 1779 O O . GLY A 1 220 ? 0.058 0.033 10.924 1.00 98.00 220 GLY A O 1
ATOM 1780 N N . TYR A 1 221 ? -1.765 -0.378 9.657 1.00 98.69 221 TYR A N 1
ATOM 1781 C CA . TYR A 1 221 ? -2.470 0.871 9.954 1.00 98.69 221 TYR A CA 1
ATOM 1782 C C . TYR A 1 221 ? -3.992 0.690 9.950 1.00 98.69 221 TYR A C 1
ATOM 1784 O O . TYR A 1 221 ? -4.509 -0.298 9.424 1.00 98.69 221 TYR A O 1
ATOM 1792 N N . ILE A 1 222 ? -4.712 1.644 10.538 1.00 98.81 222 ILE A N 1
ATOM 1793 C CA . ILE A 1 222 ? -6.174 1.719 10.453 1.00 98.81 222 ILE A CA 1
ATOM 1794 C C . ILE A 1 222 ? -6.553 2.430 9.156 1.00 98.81 222 ILE A C 1
ATOM 1796 O O . ILE A 1 222 ? -6.348 3.635 9.023 1.00 98.81 222 ILE A O 1
ATOM 1800 N N . ALA A 1 223 ? -7.098 1.684 8.203 1.00 98.56 223 ALA A N 1
ATOM 1801 C CA . ALA A 1 223 ? -7.467 2.213 6.898 1.00 98.56 223 ALA A CA 1
ATOM 1802 C C . ALA A 1 223 ? -8.826 2.915 6.921 1.00 98.56 223 ALA A C 1
ATOM 1804 O O . ALA A 1 223 ? -9.000 3.919 6.242 1.00 98.56 223 ALA A O 1
ATOM 1805 N N . ASP A 1 224 ? -9.778 2.407 7.701 1.00 98.75 224 ASP A N 1
ATOM 1806 C CA . ASP A 1 224 ? -11.140 2.935 7.690 1.00 98.75 224 ASP A CA 1
ATOM 1807 C C . ASP A 1 224 ? -11.867 2.680 9.016 1.00 98.75 224 ASP A C 1
ATOM 1809 O O . ASP A 1 224 ? -11.399 1.932 9.885 1.00 98.75 224 ASP A O 1
ATOM 1813 N N . ARG A 1 225 ? -13.027 3.316 9.171 1.00 98.62 225 ARG A N 1
ATOM 1814 C CA . ARG A 1 225 ? -13.907 3.202 10.326 1.00 98.62 225 ARG A CA 1
ATOM 1815 C C . ARG A 1 225 ? -15.362 3.269 9.884 1.00 98.62 225 ARG A C 1
ATOM 1817 O O . ARG A 1 225 ? -15.797 4.250 9.294 1.00 98.62 225 ARG A O 1
ATOM 1824 N N . VAL A 1 226 ? -16.139 2.267 10.270 1.00 98.38 226 VAL A N 1
ATOM 1825 C CA . VAL A 1 226 ? -17.576 2.211 10.003 1.00 98.38 226 VAL A CA 1
ATOM 1826 C C . VAL A 1 226 ? -18.370 2.509 11.271 1.00 98.38 226 VAL A C 1
ATOM 1828 O O . VAL A 1 226 ? -18.067 2.006 12.356 1.00 98.38 226 VAL A O 1
ATOM 1831 N N . LYS A 1 227 ? -19.404 3.335 11.119 1.00 97.94 227 LYS A N 1
ATOM 1832 C CA . LYS A 1 227 ? -20.386 3.663 12.151 1.00 97.94 227 LYS A CA 1
ATOM 1833 C C . LYS A 1 227 ? -21.745 3.131 11.715 1.00 97.94 227 LYS A C 1
ATOM 1835 O O . LYS A 1 227 ? -22.204 3.447 10.622 1.00 97.94 227 LYS A O 1
ATOM 1840 N N . THR A 1 228 ? -22.375 2.344 12.570 1.00 97.69 228 THR A N 1
ATOM 1841 C CA . THR A 1 228 ? -23.779 1.940 12.454 1.00 97.69 228 THR A CA 1
ATOM 1842 C C . THR A 1 228 ? -24.521 2.388 13.709 1.00 97.69 228 THR A C 1
ATOM 1844 O O . THR A 1 228 ? -23.911 2.896 14.650 1.00 97.69 228 THR A O 1
ATOM 1847 N N . GLU A 1 229 ? -25.836 2.186 13.749 1.00 97.38 229 GLU A N 1
ATOM 1848 C CA . GLU A 1 229 ? -26.639 2.466 14.947 1.00 97.38 229 GLU A CA 1
ATOM 1849 C C . GLU A 1 229 ? -26.164 1.673 16.176 1.00 97.38 229 GLU A C 1
ATOM 1851 O O . GLU A 1 229 ? -26.278 2.145 17.304 1.00 97.38 229 GLU A O 1
ATOM 1856 N N . PHE A 1 230 ? -25.588 0.487 15.959 1.00 96.81 230 PHE A N 1
ATOM 1857 C CA . PHE A 1 230 ? -25.237 -0.453 17.026 1.00 96.81 230 PHE A CA 1
ATOM 1858 C C . PHE A 1 230 ? -23.734 -0.625 17.228 1.00 96.81 230 PHE A C 1
ATOM 1860 O O . PHE A 1 230 ? -23.307 -1.162 18.251 1.00 96.81 230 PHE A O 1
ATOM 1867 N N . ASN A 1 231 ? -22.911 -0.219 16.259 1.00 97.19 231 ASN A N 1
ATOM 1868 C CA . ASN A 1 231 ? -21.487 -0.505 16.285 1.00 97.19 231 ASN A CA 1
ATOM 1869 C C . ASN A 1 231 ? -20.631 0.642 15.759 1.00 97.19 231 ASN A C 1
ATOM 1871 O O . ASN A 1 231 ? -20.995 1.423 14.884 1.00 97.19 231 ASN A O 1
ATOM 1875 N N . ASP A 1 232 ? -19.413 0.657 16.274 1.00 98.44 232 ASP A N 1
ATOM 1876 C CA . ASP A 1 232 ? -18.314 1.483 15.819 1.00 98.44 232 ASP A CA 1
ATOM 1877 C C . ASP A 1 232 ? -17.131 0.552 15.596 1.00 98.44 232 ASP A C 1
ATOM 1879 O O . ASP A 1 232 ? -16.623 -0.027 16.557 1.00 98.44 232 ASP A O 1
ATOM 1883 N N . ARG A 1 233 ? -16.753 0.327 14.338 1.00 98.56 233 ARG A N 1
ATOM 1884 C CA . ARG A 1 233 ? -15.753 -0.679 13.967 1.00 98.56 233 ARG A CA 1
ATOM 1885 C C . ARG A 1 233 ? -14.640 -0.069 13.147 1.00 98.56 233 ARG A C 1
ATOM 1887 O O . ARG A 1 233 ? -14.857 0.844 12.358 1.00 98.56 233 ARG A O 1
ATOM 1894 N N . LEU A 1 234 ? -13.453 -0.621 13.321 1.00 98.75 234 LEU A N 1
ATOM 1895 C CA . LEU A 1 234 ? -12.234 -0.207 12.646 1.00 98.75 234 LEU A CA 1
ATOM 1896 C C . LEU A 1 234 ? -11.815 -1.280 11.650 1.00 98.75 234 LEU A C 1
ATOM 1898 O O . LEU A 1 234 ? -12.008 -2.466 11.917 1.00 98.75 234 LEU A O 1
ATOM 1902 N N . ILE A 1 235 ? -11.221 -0.854 10.538 1.00 98.69 235 ILE A N 1
ATOM 1903 C CA . ILE A 1 235 ? -10.582 -1.731 9.558 1.00 98.69 235 ILE A CA 1
ATOM 1904 C C . ILE A 1 235 ? -9.074 -1.534 9.669 1.00 98.69 235 ILE A C 1
ATOM 1906 O O . ILE A 1 235 ? -8.530 -0.519 9.234 1.00 98.69 235 ILE A O 1
ATOM 1910 N N . PHE A 1 236 ? -8.395 -2.507 10.262 1.00 98.75 236 PHE A N 1
ATOM 1911 C CA . PHE A 1 236 ? -6.941 -2.594 10.236 1.00 98.75 236 PHE A CA 1
ATOM 1912 C C . PHE A 1 236 ? -6.480 -3.339 8.984 1.00 98.75 236 PHE A C 1
ATOM 1914 O O . PHE A 1 236 ? -7.065 -4.362 8.632 1.00 98.75 236 PHE A O 1
ATOM 1921 N N . VAL A 1 237 ? -5.396 -2.874 8.365 1.00 98.50 237 VAL A N 1
ATOM 1922 C CA . VAL A 1 237 ? -4.737 -3.538 7.235 1.00 98.50 237 VAL A CA 1
ATOM 1923 C C . VAL A 1 237 ? -3.292 -3.849 7.616 1.00 98.50 237 VAL A C 1
ATOM 1925 O O . VAL A 1 237 ? -2.498 -2.936 7.852 1.00 98.50 237 VAL A O 1
ATOM 1928 N N . GLY A 1 238 ? -2.944 -5.138 7.663 1.00 95.56 238 GLY A N 1
ATOM 1929 C CA . GLY A 1 238 ? -1.610 -5.652 7.989 1.00 95.56 238 GLY A CA 1
ATOM 1930 C C . GLY A 1 238 ? -0.607 -5.482 6.851 1.00 95.56 238 GLY A C 1
ATOM 1931 O O . GLY A 1 238 ? -0.134 -6.465 6.288 1.00 95.56 238 GLY A O 1
ATOM 1932 N N . SER A 1 239 ? -0.319 -4.234 6.484 1.00 89.94 239 SER A N 1
ATOM 1933 C CA . SER A 1 239 ? 0.518 -3.874 5.333 1.00 89.94 239 SER A CA 1
ATOM 1934 C C . SER A 1 239 ? 2.019 -4.157 5.507 1.00 89.94 239 SER A C 1
ATOM 1936 O O . SER A 1 239 ? 2.745 -4.175 4.514 1.00 89.94 239 SER A O 1
ATOM 1938 N N . GLY A 1 240 ? 2.502 -4.408 6.729 1.00 90.88 240 GLY A N 1
ATOM 1939 C CA . GLY A 1 240 ? 3.924 -4.643 6.987 1.00 90.88 240 GLY A CA 1
ATOM 1940 C C . GLY A 1 240 ? 4.765 -3.372 6.831 1.00 90.88 240 GLY A C 1
ATOM 1941 O O . GLY A 1 240 ? 4.477 -2.365 7.476 1.00 90.88 240 GLY A O 1
ATOM 1942 N N . ASP A 1 241 ? 5.856 -3.458 6.059 1.00 93.38 241 ASP A N 1
ATOM 1943 C CA . ASP A 1 241 ? 6.808 -2.369 5.745 1.00 93.38 241 ASP A CA 1
ATOM 1944 C C . ASP A 1 241 ? 7.330 -1.592 6.971 1.00 93.38 241 ASP A C 1
ATOM 1946 O O . ASP A 1 241 ? 7.746 -0.435 6.882 1.00 93.38 241 ASP A O 1
ATOM 1950 N N . LYS A 1 242 ? 7.323 -2.243 8.142 1.00 94.00 242 LYS A N 1
ATOM 1951 C CA . LYS A 1 242 ? 7.689 -1.656 9.437 1.00 94.00 242 LYS A CA 1
ATOM 1952 C C . LYS A 1 242 ? 9.051 -0.936 9.444 1.00 94.00 242 LYS A C 1
ATOM 1954 O O . LYS A 1 242 ? 9.127 0.074 10.138 1.00 94.00 242 LYS A O 1
ATOM 1959 N N . PRO A 1 243 ? 10.091 -1.384 8.710 1.00 93.50 243 PRO A N 1
ATOM 1960 C CA . PRO A 1 243 ? 11.376 -0.683 8.675 1.00 93.50 243 PRO A CA 1
ATOM 1961 C C . PRO A 1 243 ? 11.366 0.665 7.944 1.00 93.50 243 PRO A C 1
ATOM 1963 O O . PRO A 1 243 ? 12.244 1.481 8.206 1.00 93.50 243 PRO A O 1
ATOM 1966 N N . ASN A 1 244 ? 10.419 0.904 7.026 1.00 88.75 244 ASN A N 1
ATOM 1967 C CA . ASN A 1 244 ? 10.487 2.050 6.108 1.00 88.75 244 ASN A CA 1
ATOM 1968 C C . ASN A 1 244 ? 9.313 3.029 6.234 1.00 88.75 244 ASN A C 1
ATOM 1970 O O . ASN A 1 244 ? 9.458 4.192 5.862 1.00 88.75 244 ASN A O 1
ATOM 1974 N N . VAL A 1 245 ? 8.143 2.573 6.692 1.00 91.75 245 VAL A N 1
ATOM 1975 C CA . VAL A 1 245 ? 6.937 3.411 6.731 1.00 91.75 245 VAL A CA 1
ATOM 1976 C C . VAL A 1 245 ? 6.951 4.393 7.907 1.00 91.75 245 VAL A C 1
ATOM 1978 O O . VAL A 1 245 ? 7.247 4.010 9.042 1.00 91.75 245 VAL A O 1
ATOM 1981 N N . ILE A 1 246 ? 6.589 5.649 7.625 1.00 87.75 246 ILE A N 1
ATOM 1982 C CA . ILE A 1 246 ? 6.549 6.781 8.570 1.00 87.75 246 ILE A CA 1
ATOM 1983 C C . ILE A 1 246 ? 5.132 7.288 8.784 1.00 87.75 246 ILE A C 1
ATOM 1985 O O . ILE A 1 246 ? 4.343 7.279 7.819 1.00 87.75 246 ILE A O 1
#

pLDDT: mean 96.8, std 2.03, range [87.75, 98.81]

Secondary structure (DSSP, 8-state):
-HHHHHHHS-TTTSSS----EEE-HHHHHSPPPPPGGG----HHHHHHHHHHHHT---EEEEEE-SSTT---EEEEEEE--SSSS--PEEEE--GGGT-EEEE--TTT----SEEEEEE-BTTTTBS-SPPEEEEE-TTS-EEEGGG--S-STTS-SS--EEEEEE---TT-PPPPHHHHHTT--S--SPEEEEEE--TTS---TT-EEEEEETTEEEEEEEEEEEE-SS-EEEEEE----TTT--

Foldseek 3Di:
DVVLVVVLDDQVPDPDDADEEDAQPVLVVADAAADAVNDDDDNVVSVLLSCLLQQFDKDKDWAQDPDPPGRDTGIYIYRDDPDNPADAAEDEDEVVQVKDKDFDDPVRDRAFFKEWEFEQDPVVSGRPDGTWIWGAFLLLDIDGPVPDDDPCPRGAPDGGYDYYYYYAPPVRDGDDPSNVSSRHARADGKMKMKGFADPVDGDDHFHFYWYDYPNDTAGGGFHDWDDDPVTIITITIRSRRVNPHD

Radius of gyration: 20.3 Å; chains: 1; bounding box: 50×57×57 Å